Protein AF-A0A6B2NWN2-F1 (afdb_monomer_lite)

pLDDT: mean 79.77, std 17.28, range [28.42, 97.81]

Secondary structure (DSSP, 8-state):
-PPPGGGSPPP-SSEEEE---GGGHHHHHHHHT-HHHHTTTT----SHHHHHHHHHHHHHHHHHHHHHTS--EEEEEEBPTTSPBPSS--EEEEEE--SS-SSPEEEEEE-GGGSSSSHHHHHHHHHHHHHHHTTS-SEEEEEE-TTT-HHHHHHHHHTT-EEEEEEEHHHH-TT-TTSTTT-EEEEEEEETTGGGSHHHHHHHHHHHHHHHHHTTSS-HHHHHHHHHHHHHT-TT-TTS-HHHHHHHHHHHHHHHHHTGGGS-----GGGGT-----

Structure (mmCIF, N/CA/C/O backbone):
data_AF-A0A6B2NWN2-F1
#
_entry.id   AF-A0A6B2NWN2-F1
#
loop_
_atom_site.group_PDB
_atom_site.id
_atom_site.type_symbol
_atom_site.label_atom_id
_atom_site.label_alt_id
_atom_site.label_comp_id
_atom_site.label_asym_id
_atom_site.label_entity_id
_atom_site.label_seq_id
_atom_site.pdbx_PDB_ins_code
_atom_site.Cartn_x
_atom_site.Cartn_y
_atom_site.Cartn_z
_atom_site.occupancy
_atom_site.B_iso_or_equiv
_atom_site.auth_seq_id
_atom_site.auth_comp_id
_atom_site.auth_asym_id
_atom_site.auth_atom_id
_atom_site.pdbx_PDB_model_num
ATOM 1 N N . MET A 1 1 ? -25.997 19.839 -6.925 1.00 34.97 1 MET A N 1
ATOM 2 C CA . MET A 1 1 ? -24.693 20.143 -6.304 1.00 34.97 1 MET A CA 1
ATOM 3 C C . MET A 1 1 ? -23.847 18.912 -6.534 1.00 34.97 1 MET A C 1
ATOM 5 O O . MET A 1 1 ? -24.215 17.868 -6.018 1.00 34.97 1 MET A O 1
ATOM 9 N N . SER A 1 2 ? -22.864 18.984 -7.431 1.00 38.28 2 SER A N 1
ATOM 10 C CA . SER A 1 2 ? -21.984 17.840 -7.690 1.00 38.28 2 SER A CA 1
ATOM 11 C C . SER A 1 2 ? -21.145 17.632 -6.437 1.00 38.28 2 SER A C 1
ATOM 13 O O . SER A 1 2 ? -20.506 18.584 -5.990 1.00 38.28 2 SER A O 1
ATOM 15 N N . SER A 1 3 ? -21.220 16.446 -5.840 1.00 41.09 3 SER A N 1
ATOM 16 C CA . SER A 1 3 ? -20.329 16.039 -4.757 1.00 41.09 3 SER A CA 1
ATOM 17 C C . SER A 1 3 ? -18.882 16.247 -5.201 1.00 41.09 3 SER A C 1
ATOM 19 O O . SER A 1 3 ? -18.547 15.968 -6.358 1.00 41.09 3 SER A O 1
ATOM 21 N N . LYS A 1 4 ? -18.031 16.774 -4.319 1.00 46.22 4 LYS A N 1
ATOM 22 C CA . LYS A 1 4 ? -16.594 16.812 -4.598 1.00 46.22 4 LYS A CA 1
ATOM 23 C C . LYS A 1 4 ? -16.104 15.357 -4.707 1.00 46.22 4 LYS A C 1
ATOM 25 O O . LYS A 1 4 ? -16.663 14.494 -4.032 1.00 46.22 4 LYS A O 1
ATOM 30 N N . PRO A 1 5 ? -15.072 15.047 -5.506 1.00 44.53 5 PRO A N 1
ATOM 31 C CA . PRO A 1 5 ? -14.500 13.695 -5.568 1.00 44.53 5 PRO A CA 1
ATOM 32 C C . PRO A 1 5 ? -14.100 13.138 -4.189 1.00 44.53 5 PRO A C 1
ATOM 34 O O . PRO A 1 5 ? -14.164 11.934 -3.957 1.00 44.53 5 PRO A O 1
ATOM 37 N N . SER A 1 6 ? -13.800 14.034 -3.240 1.00 51.31 6 SER A N 1
ATOM 38 C CA . SER A 1 6 ? -13.556 13.738 -1.825 1.00 51.31 6 SER A CA 1
ATOM 39 C C . SER A 1 6 ? -14.727 13.091 -1.070 1.00 51.31 6 SER A C 1
ATOM 41 O O . SER A 1 6 ? -14.529 12.569 0.025 1.00 51.31 6 SER A O 1
ATOM 43 N N . ASP A 1 7 ? -15.945 13.151 -1.612 1.00 56.72 7 ASP A N 1
ATOM 44 C CA . ASP A 1 7 ? -17.165 12.711 -0.925 1.00 56.72 7 ASP A CA 1
ATOM 45 C C . ASP A 1 7 ? -17.468 11.218 -1.151 1.00 56.72 7 ASP A C 1
ATOM 47 O O . ASP A 1 7 ? -18.327 10.656 -0.471 1.00 56.72 7 ASP A O 1
ATOM 51 N N . LEU A 1 8 ? -16.776 10.566 -2.093 1.00 74.94 8 LEU A N 1
ATOM 52 C CA . LEU A 1 8 ? -16.936 9.144 -2.400 1.00 74.94 8 LEU A CA 1
ATOM 53 C C . LEU A 1 8 ? -15.663 8.390 -2.032 1.00 74.94 8 LEU A C 1
ATOM 55 O O . LEU A 1 8 ? -14.563 8.808 -2.377 1.00 74.94 8 LEU A O 1
ATOM 59 N N . ALA A 1 9 ? -15.814 7.280 -1.316 1.00 87.19 9 ALA A N 1
ATOM 60 C CA . ALA A 1 9 ? -14.685 6.452 -0.920 1.00 87.19 9 ALA A CA 1
ATOM 61 C C . ALA A 1 9 ? -14.085 5.697 -2.132 1.00 87.19 9 ALA A C 1
ATOM 63 O O . ALA A 1 9 ? -14.813 5.428 -3.100 1.00 87.19 9 ALA A O 1
ATOM 64 N N . PRO A 1 10 ? -12.789 5.326 -2.085 1.00 92.56 10 PRO A N 1
ATOM 65 C CA . PRO A 1 10 ? -12.146 4.511 -3.106 1.00 92.56 10 PRO A CA 1
ATOM 66 C C . PRO A 1 10 ? -12.931 3.236 -3.406 1.00 92.56 10 PRO A C 1
ATOM 68 O O . PRO A 1 10 ? -13.515 2.628 -2.509 1.00 92.56 10 PRO A O 1
ATOM 71 N N . GLN A 1 11 ? -12.924 2.828 -4.674 1.00 89.94 11 GLN A N 1
ATOM 72 C CA . GLN A 1 11 ? -13.583 1.605 -5.123 1.00 89.94 11 GLN A CA 1
ATOM 73 C C . GLN A 1 11 ? -12.572 0.462 -5.204 1.00 89.94 11 GLN A C 1
ATOM 75 O O . GLN A 1 11 ? -11.506 0.603 -5.807 1.00 89.94 11 GLN A O 1
ATOM 80 N N . ALA A 1 12 ? -12.920 -0.666 -4.597 1.00 89.25 12 ALA A N 1
ATOM 81 C CA . ALA A 1 12 ? -12.133 -1.889 -4.578 1.00 89.25 12 ALA A CA 1
ATOM 82 C C . ALA A 1 12 ? -13.070 -3.099 -4.680 1.00 89.25 12 ALA A C 1
ATOM 84 O O . ALA A 1 12 ? -14.264 -2.983 -4.419 1.00 89.25 12 ALA A O 1
ATOM 85 N N . ASP A 1 13 ? -12.531 -4.253 -5.065 1.00 87.06 13 ASP A N 1
ATOM 86 C CA . ASP A 1 13 ? -13.341 -5.444 -5.339 1.00 87.06 13 ASP A CA 1
ATOM 87 C C . ASP A 1 13 ? -13.725 -6.173 -4.045 1.00 87.06 13 ASP A C 1
ATOM 89 O O . ASP A 1 13 ? -14.808 -6.745 -3.934 1.00 87.06 13 ASP A O 1
ATOM 93 N N . ARG A 1 14 ? -12.809 -6.186 -3.070 1.00 94.00 14 ARG A N 1
ATOM 94 C CA . ARG A 1 14 ? -12.908 -6.983 -1.837 1.00 94.00 14 ARG A CA 1
ATOM 95 C C . ARG A 1 14 ? -12.952 -6.132 -0.574 1.00 94.00 14 ARG A C 1
ATOM 97 O O . ARG A 1 14 ? -13.034 -6.682 0.523 1.00 94.00 14 ARG A O 1
ATOM 104 N N . LEU A 1 15 ? -12.843 -4.813 -0.707 1.00 97.19 15 LEU A N 1
ATOM 105 C CA . LEU A 1 15 ? -12.636 -3.903 0.412 1.00 97.19 15 LEU A CA 1
ATOM 106 C C . LEU A 1 15 ? -13.643 -2.764 0.404 1.00 97.19 15 LEU A C 1
ATOM 108 O O . LEU A 1 15 ? -13.820 -2.078 -0.599 1.00 97.19 15 LEU A O 1
ATOM 112 N N . VAL A 1 16 ? -14.206 -2.497 1.577 1.00 97.25 16 VAL A N 1
ATOM 113 C CA . VAL A 1 16 ? -15.020 -1.311 1.828 1.00 97.25 16 VAL A CA 1
ATOM 114 C C . VAL A 1 16 ? -14.202 -0.300 2.624 1.00 97.25 16 VAL A C 1
ATOM 116 O O . VAL A 1 16 ? -13.651 -0.616 3.682 1.00 97.25 16 VAL A O 1
ATOM 119 N N . PHE A 1 17 ? -14.151 0.928 2.111 1.00 96.81 17 PHE A N 1
ATOM 120 C CA . PHE A 1 17 ? -13.472 2.069 2.714 1.00 96.81 17 PHE A CA 1
ATOM 121 C C . PHE A 1 17 ? -14.475 2.921 3.493 1.00 96.81 17 PHE A C 1
ATOM 123 O O . PHE A 1 17 ? -15.474 3.381 2.939 1.00 96.81 17 PHE A O 1
ATOM 130 N N . SER A 1 18 ? -14.201 3.191 4.768 1.00 94.69 18 SER A N 1
ATOM 131 C CA . SER A 1 18 ? -15.019 4.106 5.571 1.00 94.69 18 SER A CA 1
ATOM 132 C C . SER A 1 18 ? -14.159 4.960 6.493 1.00 94.69 18 SER A C 1
ATOM 134 O O . SER A 1 18 ? -13.048 4.574 6.857 1.00 94.69 18 SER A O 1
ATOM 136 N N . ARG A 1 19 ? -14.652 6.142 6.886 1.00 93.75 19 ARG A N 1
ATOM 137 C CA . ARG A 1 19 ? -13.976 6.919 7.936 1.00 93.75 19 ARG A CA 1
ATOM 138 C C . ARG A 1 19 ? -13.908 6.090 9.216 1.00 93.75 19 ARG A C 1
ATOM 140 O O . ARG A 1 19 ? -14.828 5.319 9.504 1.00 93.75 19 ARG A O 1
ATOM 147 N N . PHE A 1 20 ? -12.829 6.267 9.969 1.00 94.62 20 PHE A N 1
ATOM 148 C CA . PHE A 1 20 ? -12.741 5.690 11.299 1.00 94.62 20 PHE A CA 1
ATOM 149 C C . PHE A 1 20 ? -13.765 6.337 12.227 1.00 94.62 20 PHE A C 1
ATOM 151 O O . PHE A 1 20 ? -13.982 7.551 12.208 1.00 94.62 20 PHE A O 1
ATOM 158 N N . THR A 1 21 ? -14.333 5.520 13.096 1.00 93.94 21 THR A N 1
ATOM 159 C CA . THR A 1 21 ? -15.200 5.923 14.199 1.00 93.94 21 THR A CA 1
ATOM 160 C C . THR A 1 21 ? -14.575 5.482 15.519 1.00 93.94 21 THR A C 1
ATOM 162 O O . THR A 1 21 ? -13.766 4.557 15.555 1.00 93.94 21 THR A O 1
ATOM 165 N N . GLN A 1 22 ? -14.973 6.083 16.644 1.00 92.75 22 GLN A N 1
ATOM 166 C CA . GLN A 1 22 ? -14.445 5.634 17.941 1.00 92.75 22 GLN A CA 1
ATOM 167 C C . GLN A 1 22 ? -14.873 4.222 18.333 1.00 92.75 22 GLN A C 1
ATOM 169 O O . GLN A 1 22 ? -14.207 3.600 19.159 1.00 92.75 22 GLN A O 1
ATOM 174 N N . THR A 1 23 ? -15.927 3.683 17.719 1.00 94.56 23 THR A N 1
ATOM 175 C CA . THR A 1 23 ? -16.308 2.280 17.905 1.00 94.56 23 THR A CA 1
ATOM 176 C C . THR A 1 23 ? -15.315 1.311 17.261 1.00 94.56 23 THR A C 1
ATOM 178 O O . THR A 1 23 ? -15.291 0.148 17.644 1.00 94.56 23 THR A O 1
ATOM 181 N N . ASP A 1 24 ? -14.445 1.785 16.362 1.00 95.69 24 ASP A N 1
ATOM 182 C CA . ASP A 1 24 ? -13.405 0.966 15.726 1.00 95.69 24 ASP A CA 1
ATOM 183 C C . ASP A 1 24 ? -12.186 0.749 16.630 1.00 95.69 24 ASP A C 1
ATOM 185 O O . ASP A 1 24 ? -11.401 -0.169 16.392 1.00 95.69 24 ASP A O 1
ATOM 189 N N . ALA A 1 25 ? -12.015 1.570 17.674 1.00 94.75 25 ALA A N 1
ATOM 190 C CA . ALA A 1 25 ? -10.810 1.572 18.498 1.00 94.75 25 ALA A CA 1
ATOM 191 C C . ALA A 1 25 ? -10.465 0.196 19.108 1.00 94.75 25 ALA A C 1
ATOM 193 O O . ALA A 1 25 ? -9.295 -0.175 19.039 1.00 94.75 25 ALA A O 1
ATOM 194 N N . PRO A 1 26 ? -11.414 -0.603 19.645 1.00 93.81 26 PRO A N 1
ATOM 195 C CA . PRO A 1 26 ? -11.093 -1.931 20.170 1.00 93.81 26 PRO A CA 1
ATOM 196 C C . PRO A 1 26 ? -10.592 -2.901 19.092 1.00 93.81 26 PRO A C 1
ATOM 198 O O . PRO A 1 26 ? -9.576 -3.563 19.288 1.00 93.81 26 PRO A O 1
ATOM 201 N N . ALA A 1 27 ? -11.256 -2.955 17.933 1.00 92.31 27 ALA A N 1
ATOM 202 C CA . ALA A 1 27 ? -10.836 -3.818 16.830 1.00 92.31 27 ALA A CA 1
ATOM 203 C C . ALA A 1 27 ? -9.481 -3.370 16.258 1.00 92.31 27 ALA A C 1
ATOM 205 O O . ALA A 1 27 ? -8.610 -4.195 15.982 1.00 92.31 27 ALA A O 1
ATOM 206 N N . PHE A 1 28 ? -9.258 -2.058 16.157 1.00 93.44 28 PHE A N 1
ATOM 207 C CA . PHE A 1 28 ? -7.978 -1.520 15.713 1.00 93.44 28 PHE A CA 1
ATOM 208 C C . PHE A 1 28 ? -6.848 -1.803 16.697 1.00 93.44 28 PHE A C 1
ATOM 210 O O . PHE A 1 28 ? -5.745 -2.155 16.283 1.00 93.44 28 PHE A O 1
ATOM 217 N N . ALA A 1 29 ? -7.130 -1.726 17.998 1.00 91.00 29 ALA A N 1
ATOM 218 C CA . ALA A 1 29 ? -6.185 -2.094 19.041 1.00 91.00 29 ALA A CA 1
ATOM 219 C C . ALA A 1 29 ? -5.750 -3.558 18.917 1.00 91.00 29 ALA A C 1
ATOM 221 O O . ALA A 1 29 ? -4.570 -3.845 19.091 1.00 91.00 29 ALA A O 1
ATOM 222 N N . CYS A 1 30 ? -6.655 -4.476 18.551 1.00 89.38 30 CYS A N 1
ATOM 223 C CA . CYS A 1 30 ? -6.286 -5.867 18.278 1.00 89.38 30 CYS A CA 1
ATOM 224 C C . CYS A 1 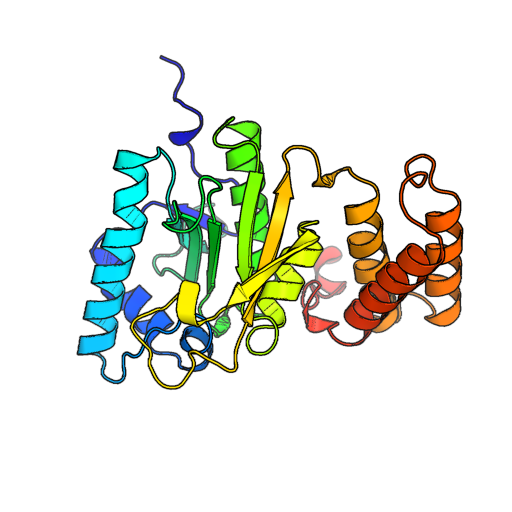30 ? -5.279 -5.971 17.124 1.00 89.38 30 CYS A C 1
ATOM 226 O O . CYS A 1 30 ? -4.279 -6.675 17.253 1.00 89.38 30 CYS A O 1
ATOM 228 N N . VAL A 1 31 ? -5.481 -5.228 16.032 1.00 89.25 31 VAL A N 1
ATOM 229 C CA . VAL A 1 31 ? -4.533 -5.195 14.905 1.00 89.25 31 VAL A CA 1
ATOM 230 C C . VAL A 1 31 ? -3.177 -4.620 15.326 1.00 89.25 31 VAL A C 1
ATOM 232 O O . VAL A 1 31 ? -2.135 -5.184 15.002 1.00 89.25 31 VAL A O 1
ATOM 235 N N . LEU A 1 32 ? -3.186 -3.523 16.085 1.00 86.06 32 LEU A N 1
ATOM 236 C CA . LEU A 1 32 ? -1.981 -2.858 16.587 1.00 86.06 32 LEU A CA 1
ATOM 237 C C . LEU A 1 32 ? -1.305 -3.609 17.743 1.00 86.06 32 LEU A C 1
ATOM 239 O O . LEU A 1 32 ? -0.193 -3.258 18.119 1.00 86.06 32 LEU A O 1
ATOM 243 N N . SER A 1 33 ? -1.939 -4.634 18.310 1.00 87.19 33 SER A N 1
ATOM 244 C CA . SER A 1 33 ? -1.319 -5.468 19.344 1.00 87.19 33 SER A CA 1
ATOM 245 C C . SER A 1 33 ? -0.371 -6.525 18.772 1.00 87.19 33 SER A C 1
ATOM 247 O O . SER A 1 33 ? 0.441 -7.072 19.515 1.00 87.19 33 SER A O 1
ATOM 249 N N . ASP A 1 34 ? -0.442 -6.810 17.465 1.00 85.88 34 ASP A N 1
ATOM 250 C CA . ASP A 1 34 ? 0.447 -7.772 16.814 1.00 85.88 34 ASP A CA 1
ATOM 251 C C . ASP A 1 34 ? 1.840 -7.140 16.582 1.00 85.88 34 ASP A C 1
ATOM 253 O O . ASP A 1 34 ? 1.962 -6.158 15.833 1.00 85.88 34 ASP A O 1
ATOM 257 N N . PRO A 1 35 ? 2.918 -7.684 17.185 1.00 81.12 35 PRO A N 1
ATOM 258 C CA . PRO A 1 35 ? 4.274 -7.174 16.995 1.00 81.12 35 PRO A CA 1
ATOM 259 C C . PRO A 1 35 ? 4.737 -7.214 15.537 1.00 81.12 35 PRO A C 1
ATOM 261 O O . PRO A 1 35 ? 5.511 -6.354 15.119 1.00 81.12 35 PRO A O 1
ATOM 264 N N . GLU A 1 36 ? 4.256 -8.172 14.738 1.00 82.56 36 GLU A N 1
ATOM 265 C CA . GLU A 1 36 ? 4.591 -8.222 13.315 1.00 82.56 36 GLU A CA 1
ATOM 266 C C . GLU A 1 36 ? 3.977 -7.052 12.551 1.00 82.56 36 GLU A C 1
ATOM 268 O O . GLU A 1 36 ? 4.620 -6.510 11.655 1.00 82.56 36 GLU A O 1
ATOM 273 N N . VAL A 1 37 ? 2.770 -6.622 12.923 1.00 83.12 37 VAL A N 1
ATOM 274 C CA . VAL A 1 37 ? 2.118 -5.453 12.317 1.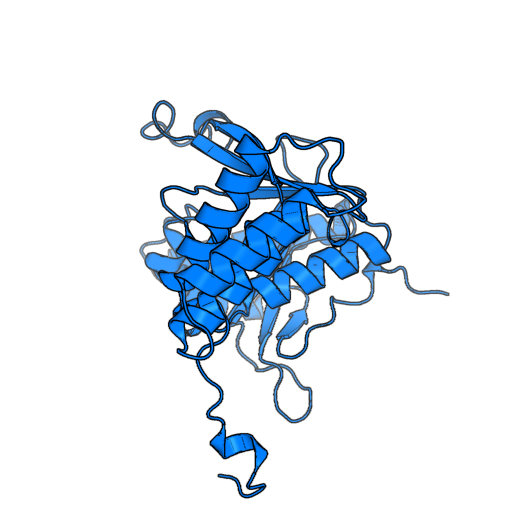00 83.12 37 VAL A CA 1
ATOM 275 C C . VAL A 1 37 ? 2.819 -4.167 12.752 1.00 83.12 37 VAL A C 1
ATOM 277 O O . VAL A 1 37 ? 3.049 -3.271 11.940 1.00 83.12 37 VAL A O 1
ATOM 280 N N . THR A 1 38 ? 3.196 -4.068 14.027 1.00 78.00 38 THR A N 1
ATOM 281 C CA . THR A 1 38 ? 3.745 -2.827 14.588 1.00 78.00 38 THR A CA 1
ATOM 282 C C . THR A 1 38 ? 5.235 -2.612 14.358 1.00 78.00 38 THR A C 1
ATOM 284 O O . THR A 1 38 ? 5.679 -1.459 14.403 1.00 78.00 38 THR A O 1
ATOM 287 N N . ARG A 1 39 ? 6.006 -3.661 14.028 1.00 75.00 39 ARG A N 1
ATOM 288 C CA . ARG A 1 39 ? 7.468 -3.571 13.833 1.00 75.00 39 ARG A CA 1
ATOM 289 C C . ARG A 1 39 ? 7.906 -2.517 12.815 1.00 75.00 39 ARG A C 1
ATOM 291 O O . ARG A 1 39 ? 8.996 -1.973 12.957 1.00 75.00 39 ARG A O 1
ATOM 298 N N . SER A 1 40 ? 7.079 -2.215 11.809 1.00 66.88 40 SER A N 1
ATOM 299 C CA . SER A 1 40 ? 7.386 -1.225 10.766 1.00 66.88 40 SER A CA 1
ATOM 300 C C . SER A 1 40 ? 6.706 0.132 10.949 1.00 66.88 40 SER A C 1
ATOM 302 O O . SER A 1 40 ? 7.113 1.089 10.304 1.00 66.88 40 SER A O 1
ATOM 304 N N . ILE A 1 41 ? 5.680 0.231 11.801 1.00 69.12 41 ILE A N 1
ATOM 305 C CA . ILE A 1 41 ? 4.922 1.476 12.046 1.00 69.12 41 ILE A CA 1
ATOM 306 C C . ILE A 1 41 ? 5.234 2.102 13.409 1.00 69.12 41 ILE A C 1
ATOM 308 O O . ILE A 1 41 ? 4.583 3.068 13.807 1.00 69.12 41 ILE A O 1
ATOM 312 N N . MET A 1 42 ? 6.237 1.559 14.112 1.00 60.06 42 MET A N 1
ATOM 313 C CA . MET A 1 42 ? 6.864 2.143 15.302 1.00 60.06 42 MET A CA 1
ATOM 314 C C . MET A 1 42 ? 5.899 2.419 16.469 1.00 60.06 42 MET A C 1
ATOM 316 O O . MET A 1 42 ? 6.227 3.170 17.389 1.00 60.06 42 MET A O 1
ATOM 320 N N . ALA A 1 43 ? 4.722 1.787 16.464 1.00 59.25 43 ALA A N 1
ATOM 321 C CA . ALA A 1 43 ? 3.794 1.801 17.584 1.00 59.25 43 ALA A CA 1
ATOM 322 C C . ALA A 1 43 ? 4.315 0.839 18.659 1.00 59.25 43 ALA A C 1
ATOM 324 O O . ALA A 1 43 ? 4.396 -0.364 18.433 1.00 59.25 43 ALA A O 1
ATOM 325 N N . LYS A 1 44 ? 4.702 1.362 19.825 1.00 56.44 44 LYS A N 1
ATOM 326 C CA . LYS A 1 44 ? 5.092 0.546 20.982 1.00 56.44 44 LYS A CA 1
ATOM 327 C C . LYS A 1 44 ? 3.962 0.562 21.998 1.00 56.44 44 LYS A C 1
ATOM 329 O O . LYS A 1 44 ? 3.987 1.347 22.938 1.00 56.44 44 LYS A O 1
ATOM 334 N N . ALA A 1 45 ? 2.978 -0.298 21.784 1.00 65.12 45 ALA A N 1
ATOM 335 C CA . ALA A 1 45 ? 1.982 -0.623 22.789 1.00 65.12 45 ALA A CA 1
ATOM 336 C C . ALA A 1 45 ? 2.228 -2.061 23.250 1.00 65.12 45 ALA A C 1
ATOM 338 O O . ALA A 1 45 ? 2.261 -2.974 22.432 1.00 65.12 45 ALA A O 1
ATOM 339 N N . THR A 1 46 ? 2.477 -2.257 24.544 1.00 69.25 46 THR A N 1
ATOM 340 C CA . THR A 1 46 ? 2.811 -3.575 25.107 1.00 69.25 46 THR A CA 1
ATOM 341 C C . THR A 1 46 ? 1.732 -4.115 26.040 1.00 69.25 46 THR A C 1
ATOM 343 O O . THR A 1 46 ? 1.799 -5.281 26.427 1.00 69.25 46 THR A O 1
ATOM 346 N N . THR A 1 47 ? 0.720 -3.306 26.375 1.00 79.50 47 THR A N 1
ATOM 347 C CA . THR A 1 47 ? -0.476 -3.733 27.120 1.00 79.50 47 THR A CA 1
ATOM 348 C C . THR A 1 47 ? -1.756 -3.461 26.321 1.00 79.50 47 THR A C 1
ATOM 350 O O . THR A 1 47 ? -1.750 -2.590 25.443 1.00 79.50 47 THR A O 1
ATOM 353 N N . PRO A 1 48 ? -2.871 -4.160 26.610 1.00 82.56 48 PRO A N 1
ATOM 354 C CA . PRO A 1 48 ? -4.160 -3.895 25.970 1.00 82.56 48 PRO A CA 1
ATOM 355 C C . PRO A 1 48 ? -4.615 -2.433 26.081 1.00 82.56 48 PRO A C 1
ATOM 357 O O . PRO A 1 48 ? -5.106 -1.867 25.108 1.00 82.56 48 PRO A O 1
ATOM 360 N N . GLU A 1 49 ? -4.401 -1.795 27.234 1.00 84.25 49 GLU A N 1
ATOM 361 C CA . GLU A 1 49 ? -4.764 -0.394 27.476 1.00 84.25 49 GLU A CA 1
ATOM 362 C C . GLU A 1 49 ? -3.950 0.548 26.587 1.00 84.25 49 GLU A C 1
ATOM 364 O O . GLU A 1 49 ? -4.512 1.442 25.958 1.00 84.25 49 GLU A O 1
ATOM 369 N N . GLN A 1 50 ? -2.641 0.305 26.466 1.00 82.81 50 GLN A N 1
ATOM 370 C CA . GLN A 1 50 ? -1.775 1.070 25.567 1.00 82.81 50 GLN A CA 1
ATOM 371 C C . GLN A 1 50 ? -2.140 0.848 24.097 1.00 82.81 50 GLN A C 1
ATOM 373 O O . GLN A 1 50 ? -2.045 1.775 23.296 1.00 82.81 50 GLN A O 1
ATOM 378 N N . CYS A 1 51 ? -2.560 -0.366 23.721 1.00 85.81 51 CYS A N 1
ATOM 379 C CA . CYS A 1 51 ? -2.997 -0.656 22.353 1.00 85.81 51 CYS A CA 1
ATOM 380 C C . CYS A 1 51 ? -4.278 0.116 22.030 1.00 85.81 51 CYS A C 1
ATOM 382 O O . CYS A 1 51 ? -4.395 0.682 20.944 1.00 85.81 51 CYS A O 1
ATOM 384 N N . LEU A 1 52 ? -5.212 0.177 22.983 1.00 88.62 52 LEU A N 1
ATOM 385 C CA . LEU A 1 52 ? -6.447 0.943 22.850 1.00 88.62 52 LEU A CA 1
ATOM 386 C C . LEU A 1 52 ? -6.178 2.446 22.757 1.00 88.62 52 LEU A C 1
ATOM 388 O O . LEU A 1 52 ? -6.717 3.102 21.868 1.00 88.62 52 LEU A O 1
ATOM 392 N N . GLU A 1 53 ? -5.320 2.986 23.619 1.00 88.94 53 GLU A N 1
ATOM 393 C CA . GLU A 1 53 ? -4.920 4.393 23.557 1.00 88.94 53 GLU A CA 1
ATOM 394 C C . GLU A 1 53 ? -4.230 4.716 22.221 1.00 88.94 53 GLU A C 1
ATOM 396 O O . GLU A 1 53 ? -4.586 5.688 21.551 1.00 88.94 53 GLU A O 1
ATOM 401 N N . CYS A 1 54 ? -3.306 3.859 21.773 1.00 87.94 54 CYS A N 1
ATOM 402 C CA . CYS A 1 54 ? -2.633 4.006 20.485 1.00 87.94 54 CYS A CA 1
ATOM 403 C C . CYS A 1 54 ? -3.627 3.982 19.314 1.00 87.94 54 CYS A C 1
ATOM 405 O O . CYS A 1 54 ? -3.530 4.810 18.405 1.00 87.94 54 CYS A O 1
ATOM 407 N N . ALA A 1 55 ? -4.611 3.079 19.347 1.00 91.56 55 ALA A N 1
ATOM 408 C CA . ALA A 1 55 ? -5.675 3.016 18.353 1.00 91.56 55 ALA A CA 1
ATOM 409 C C . ALA A 1 55 ? -6.499 4.309 18.317 1.00 91.56 55 ALA A C 1
ATOM 411 O O . ALA A 1 55 ? -6.719 4.858 17.240 1.00 91.56 55 ALA A O 1
ATOM 412 N N . GLN A 1 56 ? -6.904 4.837 19.475 1.00 93.69 56 GLN A N 1
ATOM 413 C CA . GLN A 1 56 ? -7.666 6.086 19.567 1.00 93.69 56 GLN A CA 1
ATOM 414 C C . GLN A 1 56 ? -6.873 7.287 19.036 1.00 93.69 56 GLN A C 1
ATOM 416 O O . GLN A 1 56 ? -7.411 8.091 18.275 1.00 93.69 56 GLN A O 1
ATOM 421 N N . GLN A 1 57 ? -5.589 7.393 19.391 1.00 90.81 57 GLN A N 1
ATOM 422 C CA . GLN A 1 57 ? -4.705 8.453 18.898 1.00 90.81 57 GLN A CA 1
ATOM 423 C C . GLN A 1 57 ? -4.516 8.368 17.379 1.00 90.81 57 GLN A C 1
ATOM 425 O O . GLN A 1 57 ? -4.613 9.381 16.686 1.00 90.81 57 GLN A O 1
ATOM 430 N N . ARG A 1 58 ? -4.303 7.160 16.840 1.00 90.44 58 ARG A N 1
ATOM 431 C CA . ARG A 1 58 ? -4.189 6.947 15.391 1.00 90.44 58 ARG A CA 1
ATOM 432 C C . ARG A 1 58 ? -5.488 7.251 14.658 1.00 90.44 58 ARG A C 1
ATOM 434 O O . ARG A 1 58 ? -5.426 7.878 13.611 1.00 90.44 58 ARG A O 1
ATOM 441 N N . ILE A 1 59 ? -6.643 6.869 15.203 1.00 93.88 59 ILE A N 1
ATOM 442 C CA . ILE A 1 59 ? -7.953 7.221 14.636 1.00 93.88 59 ILE A CA 1
ATOM 443 C C . ILE A 1 59 ? -8.117 8.741 14.567 1.00 93.88 59 ILE A C 1
ATOM 445 O O . ILE A 1 59 ? -8.499 9.265 13.522 1.00 93.88 59 ILE A O 1
ATOM 449 N N . ALA A 1 60 ? -7.793 9.457 15.647 1.00 92.88 60 ALA A N 1
ATOM 450 C CA . ALA A 1 60 ? -7.872 10.914 15.673 1.00 92.88 60 ALA A CA 1
ATOM 451 C C . ALA A 1 60 ? -6.942 11.558 14.632 1.00 92.88 60 ALA A C 1
ATOM 453 O O . ALA A 1 60 ? -7.376 12.437 13.893 1.00 92.88 60 ALA A O 1
ATOM 454 N N . TRP A 1 61 ? -5.698 11.080 14.526 1.00 89.81 61 TRP A N 1
ATOM 455 C CA . TRP A 1 61 ? -4.732 11.560 13.534 1.00 89.81 61 TRP A CA 1
ATOM 456 C C . TRP A 1 61 ? -5.155 11.255 12.091 1.00 89.81 61 TRP A C 1
ATOM 458 O O . TRP A 1 61 ? -5.118 12.122 11.225 1.00 89.81 61 TRP A O 1
ATOM 468 N N . HIS A 1 62 ? -5.622 10.038 11.821 1.00 91.12 62 HIS A N 1
ATOM 469 C CA . HIS A 1 62 ? -6.154 9.663 10.512 1.00 91.12 62 HIS A CA 1
ATOM 470 C C . HIS A 1 62 ? -7.362 10.508 10.118 1.00 91.12 62 HIS A C 1
ATOM 472 O O . HIS A 1 62 ? -7.519 10.835 8.939 1.00 91.12 62 HIS A O 1
ATOM 478 N N . ASN A 1 63 ? -8.190 10.881 11.098 1.00 92.12 63 ASN A N 1
ATOM 479 C CA . ASN A 1 63 ? -9.363 11.694 10.851 1.00 92.12 63 ASN A CA 1
ATOM 480 C C . ASN A 1 63 ? -9.068 13.194 10.708 1.00 92.12 63 ASN A C 1
ATOM 482 O O . ASN A 1 63 ? -9.79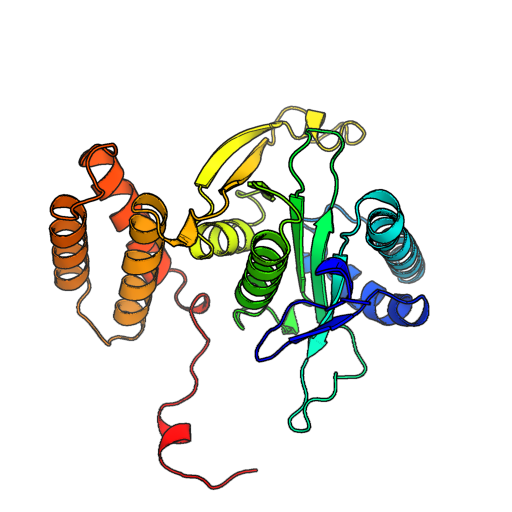2 13.855 9.969 1.00 92.12 63 ASN A O 1
ATOM 486 N N . SER A 1 64 ? -8.020 13.731 11.347 1.00 91.00 64 SER A N 1
ATOM 487 C CA . SER A 1 64 ? -7.729 15.174 11.307 1.00 91.00 64 SER A CA 1
ATOM 488 C C . SER A 1 64 ? -7.441 15.691 9.901 1.00 91.00 64 SER A C 1
ATOM 490 O O . SER A 1 64 ? -7.815 16.814 9.573 1.00 91.00 64 SER A O 1
ATOM 492 N N . ASN A 1 65 ? -6.828 14.866 9.050 1.00 88.38 65 ASN A N 1
ATOM 493 C CA . ASN A 1 65 ? -6.480 15.274 7.691 1.00 88.38 65 ASN A CA 1
ATOM 494 C C . ASN A 1 65 ? -7.713 15.433 6.796 1.00 88.38 65 ASN A C 1
ATOM 496 O O . ASN A 1 65 ? -7.697 16.260 5.887 1.00 88.38 65 ASN A O 1
ATOM 500 N N . TRP A 1 66 ? -8.806 14.702 7.063 1.00 89.19 66 TRP A N 1
ATOM 501 C CA . TRP A 1 66 ? -10.038 14.860 6.285 1.00 89.19 66 TRP A CA 1
ATOM 502 C C . TRP A 1 66 ? -10.565 16.289 6.348 1.00 89.19 66 TRP A C 1
ATOM 504 O O . TRP A 1 66 ? -11.095 16.790 5.357 1.00 89.19 66 TRP A O 1
ATOM 514 N N . ASP A 1 67 ? -10.426 16.921 7.512 1.00 83.44 67 ASP A N 1
ATOM 515 C CA . ASP A 1 67 ? -10.966 18.248 7.771 1.00 83.44 67 ASP A CA 1
ATOM 516 C C . ASP A 1 67 ? -10.033 19.355 7.256 1.00 83.44 67 ASP A C 1
ATOM 518 O O . ASP A 1 67 ? -10.517 20.420 6.870 1.00 83.44 67 ASP A O 1
ATOM 522 N N . THR A 1 68 ? -8.714 19.116 7.219 1.00 84.94 68 THR A N 1
ATOM 523 C CA . THR A 1 68 ? -7.723 20.119 6.786 1.00 84.94 68 THR A CA 1
ATOM 524 C C . THR A 1 68 ? -7.320 19.991 5.320 1.00 84.94 68 THR A C 1
ATOM 526 O O . THR A 1 68 ? -7.218 21.005 4.634 1.00 84.94 68 THR A O 1
ATOM 529 N N . GLU A 1 69 ? -7.133 18.769 4.824 1.00 87.38 69 GLU A N 1
ATOM 530 C CA . GLU A 1 69 ? -6.584 18.487 3.491 1.00 87.38 69 GLU A CA 1
ATOM 531 C C . GLU A 1 69 ? -7.641 18.005 2.487 1.00 87.38 69 GLU A C 1
ATOM 533 O O . GLU A 1 69 ? -7.399 17.974 1.282 1.00 87.38 69 GLU A O 1
ATOM 538 N N . GLY A 1 70 ? -8.821 17.590 2.963 1.00 87.88 70 GLY A N 1
ATOM 539 C CA . GLY A 1 70 ? -9.842 16.952 2.122 1.00 87.88 70 GLY A CA 1
ATOM 540 C C . GLY A 1 70 ? -9.541 15.488 1.773 1.00 87.88 70 GLY A C 1
ATOM 541 O O . GLY A 1 70 ? -10.284 14.878 1.003 1.00 87.88 70 GLY A O 1
ATOM 542 N N . TYR A 1 71 ? -8.494 14.909 2.365 1.00 92.12 71 TYR A N 1
ATOM 543 C CA . TYR A 1 71 ? -8.138 13.495 2.286 1.00 92.12 71 TYR A CA 1
ATOM 544 C C . TYR A 1 71 ? -7.650 12.979 3.644 1.00 92.12 71 TYR A C 1
ATOM 546 O O . TYR A 1 71 ? -7.248 13.748 4.506 1.00 92.12 71 TYR A O 1
ATOM 554 N N . GLY A 1 72 ? -7.641 11.668 3.843 1.00 93.81 72 GLY A N 1
ATOM 555 C CA . GLY A 1 72 ? -7.194 11.051 5.085 1.00 93.81 72 GLY A CA 1
ATOM 556 C C . GLY A 1 72 ? -7.034 9.547 4.928 1.00 93.81 72 GLY A C 1
ATOM 557 O O . GLY A 1 72 ? -6.981 9.019 3.813 1.00 93.81 72 GLY A O 1
ATOM 558 N N . VAL A 1 73 ? -6.983 8.846 6.059 1.00 95.62 73 VAL A N 1
ATOM 559 C CA . VAL A 1 73 ? -6.853 7.386 6.085 1.00 95.62 73 VAL A CA 1
ATOM 560 C C . VAL A 1 73 ? -8.185 6.750 6.458 1.00 95.62 73 VAL A C 1
ATOM 562 O O . VAL A 1 73 ? -8.803 7.102 7.465 1.00 95.62 73 VAL A O 1
ATOM 565 N N . TRP A 1 74 ? -8.628 5.809 5.631 1.00 97.00 74 TRP A N 1
ATOM 566 C CA . TRP A 1 74 ? -9.833 5.023 5.853 1.00 97.00 74 TRP A CA 1
ATOM 567 C C . TRP A 1 74 ? -9.543 3.779 6.687 1.00 97.00 74 TRP A C 1
ATOM 569 O O . TRP A 1 74 ? -8.473 3.172 6.586 1.00 97.00 74 TRP A O 1
ATOM 579 N N . ALA A 1 75 ? -10.549 3.363 7.449 1.00 97.19 75 ALA A N 1
ATOM 580 C CA . ALA A 1 75 ? -10.667 2.001 7.935 1.00 97.19 75 ALA A CA 1
ATOM 581 C C . ALA A 1 75 ? -11.067 1.087 6.772 1.00 97.19 75 ALA A C 1
ATOM 583 O O . ALA A 1 75 ? -11.916 1.453 5.954 1.00 97.19 75 ALA A O 1
ATOM 584 N N . LEU A 1 76 ? -10.484 -0.109 6.727 1.00 97.81 76 LEU A N 1
ATOM 585 C CA . LEU A 1 76 ? -10.792 -1.121 5.722 1.00 97.81 76 LEU A CA 1
ATOM 586 C C . LEU A 1 76 ? -11.537 -2.288 6.352 1.00 97.81 76 LEU A C 1
ATOM 588 O O . LEU A 1 76 ? -11.114 -2.815 7.384 1.00 97.81 76 LEU A O 1
ATOM 592 N N . ARG A 1 77 ? -12.613 -2.709 5.696 1.00 97.50 77 ARG A N 1
ATOM 593 C CA . ARG A 1 77 ? -13.408 -3.898 6.024 1.00 97.50 77 ARG A CA 1
ATOM 594 C C . ARG A 1 77 ? -13.493 -4.796 4.804 1.00 97.50 77 ARG A C 1
ATOM 596 O O . ARG A 1 77 ? -13.381 -4.312 3.679 1.00 97.50 77 ARG A O 1
ATOM 603 N N . GLU A 1 78 ? -13.701 -6.085 5.027 1.00 96.19 78 GLU A N 1
ATOM 604 C CA . GLU A 1 78 ? -13.987 -7.004 3.926 1.00 96.19 78 GLU A CA 1
ATOM 605 C C . GLU A 1 78 ? -15.368 -6.703 3.352 1.00 96.19 78 GLU A C 1
ATOM 607 O O . GLU A 1 78 ? -16.307 -6.413 4.095 1.00 96.19 78 GLU A O 1
ATOM 612 N N . GLN A 1 79 ? -15.490 -6.782 2.033 1.00 95.69 79 GLN A N 1
ATOM 613 C CA . GLN A 1 79 ? -16.779 -6.748 1.364 1.00 95.69 79 GLN A CA 1
ATOM 614 C C . GLN A 1 79 ? -17.400 -8.149 1.386 1.00 95.69 79 GLN A C 1
ATOM 616 O O . GLN A 1 79 ? -16.819 -9.111 0.884 1.00 95.69 79 GLN A O 1
ATOM 621 N N . LEU A 1 80 ? -18.587 -8.260 1.975 1.00 95.12 80 LEU A N 1
ATOM 622 C CA . LEU A 1 80 ? -19.366 -9.490 2.053 1.00 95.12 80 LEU A CA 1
ATOM 623 C C . LEU A 1 80 ? -20.082 -9.782 0.716 1.00 95.12 80 LEU A C 1
ATOM 625 O O . LEU A 1 80 ? -20.213 -8.885 -0.122 1.00 95.12 80 LEU A O 1
ATOM 629 N N . PRO A 1 81 ? -20.580 -11.017 0.487 1.00 93.69 81 PRO A N 1
ATOM 630 C CA . PRO A 1 81 ? -21.217 -11.400 -0.780 1.00 93.69 81 PRO A CA 1
ATOM 631 C C . PRO A 1 81 ? -22.437 -10.560 -1.182 1.00 93.69 81 PRO A C 1
ATOM 633 O O . PRO A 1 81 ? -22.768 -10.483 -2.363 1.00 93.69 81 PRO A O 1
ATOM 636 N N . ASP A 1 82 ? -23.110 -9.938 -0.215 1.00 93.31 82 ASP A N 1
ATOM 637 C CA . ASP A 1 82 ? -24.239 -9.030 -0.440 1.00 93.31 82 ASP A CA 1
ATOM 638 C C . ASP A 1 82 ? -23.810 -7.570 -0.696 1.00 93.31 82 ASP A C 1
ATOM 640 O O . ASP A 1 82 ? -24.660 -6.696 -0.867 1.00 93.31 82 ASP A O 1
ATOM 644 N N . GLY A 1 83 ? -22.500 -7.304 -0.742 1.00 88.25 83 GLY A N 1
ATOM 645 C CA . GLY A 1 83 ? -21.905 -5.983 -0.931 1.00 88.25 83 GLY A CA 1
ATOM 646 C C . GLY A 1 83 ? -21.786 -5.151 0.348 1.00 88.25 83 GLY A C 1
ATOM 647 O O . GLY A 1 83 ? -21.286 -4.028 0.289 1.00 88.25 83 GLY A O 1
ATOM 648 N N . SER A 1 84 ? -22.233 -5.662 1.498 1.00 93.56 84 SER A N 1
ATOM 649 C CA . SER A 1 84 ? -22.089 -4.971 2.781 1.00 93.56 84 SER A CA 1
ATOM 650 C C . SER A 1 84 ? -20.673 -5.131 3.357 1.00 93.56 84 SER A C 1
ATOM 652 O O . SER A 1 84 ? -19.974 -6.090 3.031 1.00 93.56 84 SER A O 1
ATOM 654 N N . PRO A 1 85 ? -20.195 -4.194 4.191 1.00 95.44 85 PRO A N 1
ATOM 655 C CA . PRO A 1 85 ? -18.927 -4.369 4.885 1.00 95.44 85 PRO A CA 1
ATOM 656 C C . PRO A 1 85 ? -19.059 -5.355 6.053 1.00 95.44 85 PRO A C 1
ATOM 658 O O . PRO A 1 85 ? -20.072 -5.363 6.750 1.00 95.44 85 PRO A O 1
ATOM 661 N N . SER A 1 86 ? -18.002 -6.113 6.338 1.00 94.69 86 SER A N 1
ATOM 662 C CA . SER A 1 86 ? -17.899 -6.866 7.589 1.00 94.69 86 SER A CA 1
ATOM 663 C C . SER A 1 86 ? -17.850 -5.933 8.807 1.00 94.69 86 SER A C 1
ATOM 665 O O . SER A 1 86 ? -17.403 -4.790 8.726 1.00 94.69 86 SER A O 1
ATOM 667 N N . ASP A 1 87 ? -18.270 -6.417 9.976 1.00 89.88 87 ASP A N 1
ATOM 668 C CA . ASP A 1 87 ? -18.330 -5.579 11.185 1.00 89.88 87 ASP A CA 1
ATOM 669 C C . ASP A 1 87 ? -16.946 -5.197 11.734 1.00 89.88 87 ASP A C 1
ATOM 671 O O . ASP A 1 87 ? -16.806 -4.241 12.500 1.00 89.88 87 ASP A O 1
ATOM 675 N N . THR A 1 88 ? -15.904 -5.942 11.358 1.00 90.94 88 THR A N 1
ATOM 676 C CA . THR A 1 88 ? -14.559 -5.799 11.920 1.00 90.94 88 THR A CA 1
ATOM 677 C C . THR A 1 88 ? -13.620 -5.148 10.923 1.00 90.94 88 THR A C 1
ATOM 679 O O . THR A 1 88 ? -13.512 -5.577 9.776 1.00 90.94 88 THR A O 1
ATOM 682 N N . ILE A 1 89 ? -12.883 -4.135 11.379 1.00 95.19 89 ILE A N 1
ATOM 683 C CA . ILE A 1 89 ? -11.803 -3.579 10.573 1.00 95.19 89 ILE A CA 1
ATOM 684 C C . ILE A 1 89 ? -10.674 -4.600 10.428 1.00 95.19 89 ILE A C 1
ATOM 686 O O . ILE A 1 89 ? -10.250 -5.234 11.393 1.00 95.19 89 ILE A O 1
ATOM 690 N N . ILE A 1 90 ? -10.153 -4.720 9.217 1.00 95.25 90 ILE A N 1
ATOM 691 C CA . ILE A 1 90 ? -9.061 -5.638 8.884 1.00 95.25 90 ILE A CA 1
ATOM 692 C C . ILE A 1 90 ? -7.773 -4.897 8.529 1.00 95.25 90 ILE A C 1
ATOM 694 O O . ILE A 1 90 ? -6.723 -5.514 8.350 1.00 95.25 90 ILE A O 1
ATOM 698 N N . GLY A 1 91 ? -7.837 -3.570 8.436 1.00 95.62 91 GLY A N 1
ATOM 699 C CA . GLY A 1 91 ? -6.711 -2.733 8.072 1.00 95.62 91 GLY A CA 1
ATOM 700 C C . GLY A 1 91 ? -7.089 -1.270 7.915 1.00 95.62 91 GLY A C 1
ATOM 701 O O . GLY A 1 91 ? -8.175 -0.831 8.297 1.00 95.62 91 GLY A O 1
ATOM 702 N N . TRP A 1 92 ? -6.165 -0.524 7.332 1.00 96.69 92 TRP A N 1
ATOM 703 C CA . TRP A 1 92 ? -6.306 0.882 7.001 1.00 96.69 92 TRP A CA 1
ATOM 704 C C . TRP A 1 92 ? -5.575 1.177 5.698 1.00 96.69 92 TRP A C 1
ATOM 706 O O . TRP A 1 92 ? -4.573 0.531 5.380 1.00 96.69 92 TRP A O 1
ATOM 716 N N . CYS A 1 93 ? -6.063 2.157 4.945 1.00 97.62 93 CYS A N 1
ATOM 717 C CA . CYS A 1 93 ? -5.342 2.716 3.809 1.00 97.62 93 CYS A CA 1
ATOM 718 C C . CYS A 1 93 ? -5.830 4.133 3.515 1.00 97.62 93 CYS A C 1
ATOM 720 O O . CYS A 1 93 ? -6.995 4.441 3.749 1.00 97.62 93 CYS A O 1
ATOM 722 N N . GLY A 1 94 ? -4.947 5.002 3.037 1.00 96.62 94 GLY A N 1
ATOM 723 C CA . GLY A 1 94 ? -5.307 6.336 2.572 1.00 96.62 94 GLY A CA 1
ATOM 724 C C . GLY A 1 94 ? -4.103 7.262 2.511 1.00 96.62 94 GLY A C 1
ATOM 725 O O . GLY A 1 94 ? -2.964 6.797 2.540 1.00 96.62 94 GLY A O 1
ATOM 726 N N . LEU A 1 95 ? -4.360 8.565 2.438 1.00 95.88 95 LEU A N 1
ATOM 727 C CA . LEU A 1 95 ? -3.323 9.589 2.331 1.00 95.88 95 LEU A CA 1
ATOM 728 C C . LEU A 1 95 ? -3.165 10.363 3.642 1.00 95.88 95 LEU A C 1
ATOM 730 O O . LEU A 1 95 ? -4.138 10.624 4.350 1.00 95.88 95 LEU A O 1
ATOM 734 N N . THR A 1 96 ? -1.939 10.779 3.946 1.00 93.25 96 THR A N 1
ATOM 735 C CA . THR A 1 96 ? -1.642 11.718 5.027 1.00 93.25 96 THR A CA 1
ATOM 736 C C . THR A 1 96 ? -0.825 12.899 4.530 1.00 93.25 96 THR A C 1
ATOM 738 O O . THR A 1 96 ? 0.052 12.741 3.684 1.00 93.25 96 THR A O 1
ATOM 741 N N . SER A 1 97 ? -1.090 14.095 5.061 1.00 91.81 97 SER A N 1
ATOM 742 C CA . SER A 1 97 ? -0.118 15.181 4.963 1.00 91.81 97 SER A CA 1
ATOM 743 C C . SER A 1 97 ? 1.091 14.837 5.828 1.00 91.81 97 SER A C 1
ATOM 745 O O . SER A 1 97 ? 0.994 14.072 6.798 1.00 91.81 97 SER A O 1
ATOM 747 N N . THR A 1 98 ? 2.248 15.367 5.448 1.00 84.19 98 THR A N 1
ATOM 748 C CA . THR A 1 98 ? 3.500 15.114 6.152 1.00 84.19 98 THR A CA 1
ATOM 749 C C . THR A 1 98 ? 4.184 16.424 6.511 1.00 84.19 98 THR A C 1
ATOM 751 O O . THR A 1 98 ? 3.980 17.458 5.880 1.00 84.19 98 THR A O 1
ATOM 754 N N . SER A 1 99 ? 5.010 16.397 7.554 1.00 79.69 99 SER A N 1
ATOM 755 C CA . SER A 1 99 ? 5.832 17.548 7.945 1.00 79.69 99 SER A CA 1
ATOM 756 C C . SER A 1 99 ? 7.100 17.694 7.097 1.00 79.69 99 SER A C 1
ATOM 758 O O . SER A 1 99 ? 7.774 18.719 7.178 1.00 79.69 99 SER A O 1
ATOM 760 N N . HIS A 1 100 ? 7.444 16.675 6.304 1.00 74.69 100 HIS A N 1
ATOM 761 C CA . HIS A 1 100 ? 8.704 16.585 5.566 1.00 74.69 100 HIS A CA 1
ATOM 762 C C . HIS A 1 100 ? 8.576 16.967 4.082 1.00 74.69 100 HIS A C 1
ATOM 764 O O . HIS A 1 100 ? 9.572 16.950 3.359 1.00 74.69 100 HIS A O 1
ATOM 770 N N . GLY A 1 101 ? 7.385 17.345 3.612 1.00 81.94 101 GLY A N 1
ATOM 771 C CA . GLY A 1 101 ? 7.197 17.857 2.259 1.00 81.94 101 GLY A CA 1
ATOM 772 C C . GLY A 1 101 ? 5.735 18.153 1.913 1.00 81.94 101 GLY A C 1
ATOM 773 O O . GLY A 1 101 ? 4.836 17.796 2.666 1.00 81.94 101 GLY A O 1
ATOM 774 N N . PRO A 1 102 ? 5.482 18.803 0.763 1.00 86.75 102 PRO A N 1
ATOM 775 C CA . PRO A 1 102 ? 4.127 19.113 0.303 1.00 86.75 102 PRO A CA 1
ATOM 776 C C . PRO A 1 102 ? 3.420 17.915 -0.353 1.00 86.75 102 PRO A C 1
ATOM 778 O O . PRO A 1 102 ? 2.249 18.012 -0.705 1.00 86.75 102 PRO A O 1
ATOM 781 N N . THR A 1 103 ? 4.132 16.812 -0.594 1.00 92.31 103 THR A N 1
ATOM 782 C CA . THR A 1 103 ? 3.593 15.621 -1.255 1.00 92.31 103 THR A CA 1
ATOM 783 C C . THR A 1 103 ? 2.901 14.727 -0.220 1.00 92.31 103 THR A C 1
ATOM 785 O O . THR A 1 103 ? 3.552 14.348 0.754 1.00 92.31 103 THR A O 1
ATOM 788 N N . PRO A 1 104 ? 1.614 14.374 -0.405 1.00 94.69 104 PRO A N 1
ATOM 789 C CA . PRO A 1 104 ? 0.924 13.456 0.494 1.00 94.69 104 PRO A CA 1
ATOM 790 C C . PRO A 1 104 ? 1.590 12.080 0.512 1.00 94.69 104 PRO A C 1
ATOM 792 O O . PRO A 1 104 ? 2.003 11.568 -0.531 1.00 94.69 104 PRO A O 1
ATOM 795 N N . GLU A 1 105 ? 1.635 11.457 1.683 1.00 94.81 105 GLU A N 1
ATOM 796 C CA . GLU A 1 105 ? 2.130 10.095 1.855 1.00 94.81 105 GLU A CA 1
ATOM 797 C C . GLU A 1 105 ? 0.968 9.097 1.857 1.00 94.81 105 GLU A C 1
ATOM 799 O O . GLU A 1 105 ? -0.020 9.287 2.567 1.00 94.81 105 GLU A O 1
ATOM 804 N N . ILE A 1 106 ? 1.087 8.009 1.095 1.00 96.00 106 ILE A N 1
ATOM 805 C CA . ILE A 1 106 ? 0.174 6.874 1.179 1.00 96.00 106 ILE A CA 1
ATOM 806 C C . ILE A 1 106 ? 0.560 5.953 2.330 1.00 96.00 106 ILE A C 1
ATOM 808 O O . ILE A 1 106 ? 1.690 5.482 2.445 1.00 96.00 106 ILE A O 1
ATOM 812 N N . LEU A 1 107 ? -0.431 5.638 3.154 1.00 94.06 107 LEU A N 1
ATOM 813 C CA . LEU A 1 107 ? -0.323 4.691 4.248 1.00 94.06 107 LEU A CA 1
ATOM 814 C C . LEU A 1 107 ? -1.196 3.481 3.958 1.00 94.06 107 LEU A C 1
ATOM 816 O O . LEU A 1 107 ? -2.303 3.606 3.434 1.00 94.06 107 LEU A O 1
ATOM 820 N N . TYR A 1 108 ? -0.718 2.307 4.348 1.00 94.69 108 TYR A N 1
ATOM 821 C CA . TYR A 1 108 ? -1.520 1.094 4.388 1.00 94.69 108 TYR A CA 1
ATOM 822 C C . TYR A 1 108 ? -0.994 0.135 5.451 1.00 94.69 108 TYR A C 1
ATOM 824 O O . TYR A 1 108 ? 0.206 0.066 5.723 1.00 94.69 108 TYR A O 1
ATOM 832 N N . GLY A 1 109 ? -1.900 -0.638 6.030 1.00 93.50 109 GLY A N 1
ATOM 833 C CA . GLY A 1 109 ? -1.565 -1.719 6.942 1.00 93.50 109 GLY A CA 1
ATOM 834 C C . GLY A 1 109 ? -2.768 -2.610 7.188 1.00 93.50 109 GLY A C 1
ATOM 835 O O . GLY A 1 109 ? -3.909 -2.190 7.031 1.00 93.50 109 GLY A O 1
ATOM 836 N N . PHE A 1 110 ? -2.505 -3.869 7.512 1.00 93.69 110 PHE A N 1
ATOM 837 C CA . PHE A 1 110 ? -3.527 -4.901 7.645 1.00 93.69 110 PHE A CA 1
ATOM 838 C C . PHE A 1 110 ? -3.218 -5.780 8.846 1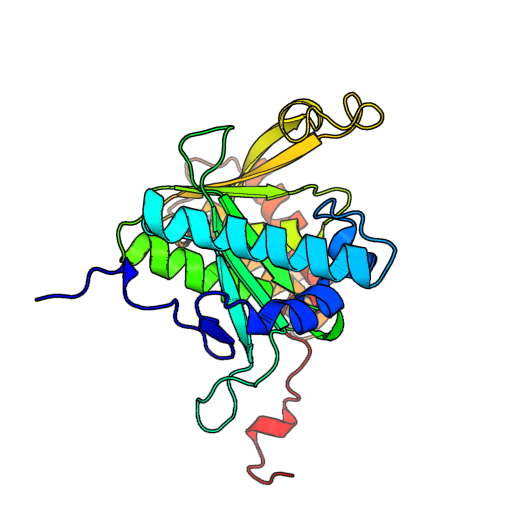.00 93.69 110 PHE A C 1
ATOM 840 O O . PHE A 1 110 ? -2.049 -5.962 9.197 1.00 93.69 110 PHE A O 1
ATOM 847 N N . ALA A 1 111 ? -4.256 -6.369 9.431 1.00 92.94 111 ALA A N 1
ATOM 848 C CA . ALA A 1 111 ? -4.113 -7.482 10.353 1.00 92.94 111 ALA A CA 1
ATOM 849 C C . ALA A 1 111 ? -3.307 -8.604 9.692 1.00 92.94 111 ALA A C 1
ATOM 851 O O . ALA A 1 111 ? -3.494 -8.899 8.510 1.00 92.94 111 ALA A O 1
ATOM 852 N N . ARG A 1 112 ? -2.433 -9.259 10.461 1.00 89.56 112 ARG A N 1
ATOM 853 C CA . ARG A 1 112 ? -1.534 -10.295 9.940 1.00 89.56 112 ARG A CA 1
ATOM 854 C C . ARG A 1 112 ? -2.269 -11.439 9.236 1.00 89.56 112 ARG A C 1
ATOM 856 O O . ARG A 1 112 ? -1.768 -11.960 8.247 1.00 89.56 112 ARG A O 1
ATOM 863 N N . SER A 1 113 ? -3.467 -11.796 9.701 1.00 89.44 113 SER A N 1
ATOM 864 C CA . SER A 1 113 ? -4.326 -12.813 9.072 1.00 89.44 113 SER A CA 1
ATOM 865 C C . SER A 1 113 ? -4.757 -12.477 7.640 1.00 89.44 113 SER A C 1
ATOM 867 O O . SER A 1 113 ? -5.149 -13.375 6.906 1.00 89.44 113 SER A O 1
ATOM 869 N N . HIS A 1 114 ? -4.655 -11.210 7.236 1.00 90.12 114 HIS A N 1
ATOM 870 C CA . HIS A 1 114 ? -5.043 -10.705 5.917 1.00 90.12 114 HIS A CA 1
ATOM 871 C C . HIS A 1 114 ? -3.828 -10.407 5.024 1.00 90.12 114 HIS A C 1
ATOM 873 O O . HIS A 1 114 ? -3.955 -9.847 3.931 1.00 90.12 114 HIS A O 1
ATOM 879 N N . TRP A 1 115 ? -2.623 -10.751 5.483 1.00 87.25 115 TRP A N 1
ATOM 880 C CA . TRP A 1 115 ? -1.413 -10.621 4.681 1.00 87.25 115 TRP A CA 1
ATOM 881 C C . TRP A 1 115 ? -1.360 -11.693 3.598 1.00 87.25 115 TRP A C 1
ATOM 883 O O . TRP A 1 115 ? -2.011 -12.730 3.681 1.00 87.25 115 TRP A O 1
ATOM 893 N N . GLY A 1 116 ? -0.600 -11.426 2.537 1.00 79.25 116 GLY A N 1
ATOM 894 C CA . GLY A 1 116 ? -0.473 -12.353 1.413 1.00 79.25 116 GLY A CA 1
ATOM 895 C C . GLY A 1 116 ? -1.647 -12.328 0.426 1.00 79.25 116 GLY A C 1
ATOM 896 O O . GLY A 1 116 ? -1.454 -12.576 -0.756 1.00 79.25 116 GLY A O 1
ATOM 897 N N . GLY A 1 117 ? -2.845 -11.904 0.838 1.00 78.56 117 GLY A N 1
ATOM 898 C CA . GLY A 1 117 ? -4.033 -11.847 -0.030 1.00 78.56 117 GLY A CA 1
ATOM 899 C C . GLY A 1 117 ? -4.053 -10.720 -1.078 1.00 78.56 117 GLY A C 1
ATOM 900 O O . GLY A 1 117 ? -5.072 -10.508 -1.735 1.00 78.56 117 GLY A O 1
ATOM 901 N N . GLY A 1 118 ? -2.977 -9.940 -1.220 1.00 82.19 118 GLY A N 1
ATOM 902 C CA . GLY A 1 118 ? -2.909 -8.798 -2.145 1.00 82.19 118 GLY A CA 1
ATOM 903 C C . GLY A 1 118 ? -3.763 -7.583 -1.749 1.00 82.19 118 GLY A C 1
ATOM 904 O O . GLY A 1 118 ? -3.802 -6.607 -2.497 1.00 82.19 118 GLY A O 1
ATOM 905 N N . LEU A 1 119 ? -4.410 -7.607 -0.579 1.00 89.12 119 LEU A N 1
ATOM 906 C CA . LEU A 1 119 ? -5.322 -6.551 -0.123 1.00 89.12 119 LEU A CA 1
ATOM 907 C C . LEU A 1 119 ? -4.631 -5.189 0.032 1.00 89.12 119 LEU A C 1
ATOM 909 O O . LEU A 1 119 ? -5.222 -4.173 -0.308 1.00 89.12 119 LEU A O 1
ATOM 913 N N . ALA A 1 120 ? -3.359 -5.153 0.444 1.00 91.44 120 ALA A N 1
ATOM 914 C CA . ALA A 1 120 ? -2.601 -3.901 0.509 1.00 91.44 120 ALA A CA 1
ATOM 915 C C . ALA A 1 120 ? -2.374 -3.267 -0.868 1.00 91.44 120 ALA A C 1
ATOM 917 O O . ALA A 1 120 ? -2.535 -2.061 -1.021 1.00 91.44 120 ALA A O 1
ATOM 918 N N . THR A 1 121 ? -2.046 -4.074 -1.882 1.00 85.19 121 THR A N 1
ATOM 919 C CA . THR A 1 121 ? -1.902 -3.587 -3.260 1.00 85.19 121 THR A CA 1
ATOM 920 C C . THR A 1 121 ? -3.240 -3.114 -3.814 1.00 85.19 121 THR A C 1
ATOM 922 O O . THR A 1 121 ? -3.294 -2.065 -4.445 1.00 85.19 121 THR A O 1
ATOM 925 N N . GLU A 1 122 ? -4.319 -3.856 -3.563 1.00 87.81 122 GLU A N 1
ATOM 926 C CA . GLU A 1 122 ? -5.664 -3.455 -3.975 1.00 87.81 122 GLU A CA 1
ATOM 927 C C . GLU A 1 122 ? -6.089 -2.138 -3.323 1.00 87.81 122 GLU A C 1
ATOM 929 O O . GLU A 1 122 ? -6.486 -1.215 -4.032 1.00 87.81 122 GLU A O 1
ATOM 934 N N . ALA A 1 123 ? -5.932 -2.019 -2.003 1.00 95.38 123 ALA A N 1
ATOM 935 C CA . ALA A 1 123 ? -6.340 -0.834 -1.265 1.00 95.38 123 ALA A CA 1
ATOM 936 C C . ALA A 1 123 ? -5.543 0.411 -1.668 1.00 95.38 123 ALA A C 1
ATOM 938 O O . ALA A 1 123 ? -6.109 1.485 -1.886 1.00 95.38 123 ALA A O 1
ATOM 939 N N . ALA A 1 124 ? -4.223 0.260 -1.800 1.00 94.31 124 ALA A N 1
ATOM 940 C CA . ALA A 1 124 ? -3.350 1.350 -2.200 1.00 94.31 124 ALA A CA 1
ATOM 941 C C . ALA A 1 124 ? -3.625 1.786 -3.645 1.00 94.31 124 ALA A C 1
ATOM 943 O O . ALA A 1 124 ? -3.699 2.981 -3.913 1.00 94.31 124 ALA A O 1
ATOM 944 N N . ARG A 1 125 ? -3.867 0.842 -4.566 1.00 87.94 125 ARG A N 1
ATOM 945 C CA . ARG A 1 125 ? -4.263 1.154 -5.947 1.00 87.94 125 ARG A CA 1
ATOM 946 C C . ARG A 1 125 ? -5.592 1.902 -6.000 1.00 87.94 125 ARG A C 1
ATOM 948 O O . ARG A 1 125 ? -5.683 2.903 -6.700 1.00 87.94 125 ARG A O 1
ATOM 955 N N . ALA A 1 126 ? -6.597 1.444 -5.253 1.00 88.31 126 ALA A N 1
ATOM 956 C CA . ALA A 1 126 ? -7.889 2.120 -5.166 1.00 88.31 126 ALA A CA 1
ATOM 957 C C . ALA A 1 126 ? -7.732 3.560 -4.652 1.00 88.31 126 ALA A C 1
ATOM 959 O O . ALA A 1 126 ? -8.276 4.491 -5.239 1.00 88.31 126 ALA A O 1
ATOM 960 N N . THR A 1 127 ? -6.927 3.750 -3.602 1.00 95.50 127 THR A N 1
ATOM 961 C CA . THR A 1 127 ? -6.607 5.069 -3.032 1.00 95.50 127 THR A CA 1
ATOM 962 C C . THR A 1 127 ? -5.893 5.978 -4.033 1.00 95.50 127 THR A C 1
ATOM 964 O O . THR A 1 127 ? -6.251 7.145 -4.163 1.00 95.50 127 THR A O 1
ATOM 967 N N . ILE A 1 128 ? -4.896 5.458 -4.755 1.00 91.31 128 ILE A N 1
ATOM 968 C CA . ILE A 1 128 ? -4.148 6.208 -5.774 1.00 91.31 128 ILE A CA 1
ATOM 969 C C . ILE A 1 128 ? -5.074 6.644 -6.911 1.00 91.31 128 ILE A C 1
ATOM 971 O O . ILE A 1 128 ? -5.060 7.812 -7.293 1.00 91.31 128 ILE A O 1
ATOM 975 N N . ASN A 1 129 ? -5.901 5.729 -7.424 1.00 86.69 129 ASN A N 1
ATOM 976 C CA . ASN A 1 129 ? -6.863 6.040 -8.480 1.00 86.69 129 ASN A CA 1
ATOM 977 C C . ASN A 1 129 ? -7.841 7.117 -8.017 1.00 86.69 129 ASN A C 1
ATOM 979 O O . ASN A 1 129 ? -7.995 8.124 -8.695 1.00 86.69 129 ASN A O 1
ATOM 983 N N . TRP A 1 130 ? -8.416 6.953 -6.824 1.00 91.38 130 TRP A N 1
ATOM 984 C CA . TRP A 1 130 ? -9.289 7.953 -6.216 1.00 91.38 130 TRP A CA 1
ATOM 985 C C . TRP A 1 130 ? -8.618 9.330 -6.121 1.00 91.38 130 TRP A C 1
ATOM 987 O O . TRP A 1 130 ? -9.220 10.337 -6.488 1.00 91.38 130 TRP A O 1
ATOM 997 N N . ALA A 1 131 ? -7.358 9.381 -5.683 1.00 91.44 131 ALA A N 1
ATOM 998 C CA . ALA A 1 131 ? -6.634 10.635 -5.525 1.00 91.44 131 ALA A CA 1
ATOM 999 C C . ALA A 1 131 ? -6.361 11.319 -6.873 1.00 91.44 131 ALA A C 1
ATOM 1001 O O . ALA A 1 131 ? -6.537 12.529 -7.001 1.00 91.44 131 ALA A O 1
ATOM 1002 N N . PHE A 1 132 ? -5.958 10.557 -7.890 1.00 87.50 132 PHE A N 1
ATOM 1003 C CA . PHE A 1 132 ? -5.627 11.103 -9.205 1.00 87.50 132 PHE A CA 1
ATOM 1004 C C . PHE A 1 132 ? -6.855 11.440 -10.052 1.00 87.50 132 PHE A C 1
ATOM 1006 O O . PHE A 1 132 ? -6.850 12.474 -10.721 1.00 87.50 132 PHE A O 1
ATOM 1013 N N . GLU A 1 133 ? -7.894 10.604 -10.031 1.00 85.38 133 GLU A N 1
ATOM 1014 C CA . GLU A 1 133 ? -9.173 10.866 -10.705 1.00 85.38 133 GLU A CA 1
ATOM 1015 C C . GLU A 1 133 ? -9.924 12.022 -10.043 1.00 85.38 133 GLU A C 1
ATOM 1017 O O . GLU A 1 133 ? -10.600 12.794 -10.720 1.00 85.38 133 GLU A O 1
ATOM 1022 N N . GLY A 1 134 ? -9.784 12.156 -8.723 1.00 85.88 134 GLY A N 1
ATOM 1023 C CA . GLY A 1 134 ? -10.379 13.233 -7.946 1.00 85.88 134 GLY A CA 1
ATOM 1024 C C . GLY A 1 134 ? -9.590 14.540 -7.932 1.00 85.88 134 GLY A C 1
ATOM 1025 O O . GLY A 1 134 ? -9.995 15.451 -7.211 1.00 85.88 134 GLY A O 1
ATOM 1026 N N . ASP A 1 135 ? -8.484 14.634 -8.681 1.00 86.38 135 ASP A N 1
ATOM 1027 C CA . ASP A 1 135 ? -7.573 15.790 -8.698 1.00 86.38 135 ASP A CA 1
ATOM 1028 C C . ASP A 1 135 ? -7.108 16.223 -7.288 1.00 86.38 135 ASP A C 1
ATOM 1030 O O . ASP A 1 135 ? -6.902 17.405 -7.018 1.00 86.38 135 ASP A O 1
ATOM 1034 N N . ILE A 1 136 ? -6.946 15.261 -6.372 1.00 88.19 136 ILE A N 1
ATOM 1035 C CA . ILE A 1 136 ? -6.549 15.504 -4.977 1.00 88.19 136 ILE A CA 1
ATOM 1036 C C . ILE A 1 136 ? -5.073 15.914 -4.896 1.00 88.19 136 ILE A C 1
ATOM 1038 O O . ILE A 1 136 ? -4.710 16.796 -4.120 1.00 88.19 136 ILE A O 1
ATOM 1042 N N . CYS A 1 137 ? -4.214 15.283 -5.700 1.00 90.00 137 CYS A N 1
ATOM 1043 C CA . CYS A 1 137 ? -2.795 15.612 -5.799 1.00 90.00 137 CYS A CA 1
ATOM 1044 C C . CYS A 1 137 ? -2.188 15.149 -7.134 1.00 90.00 137 CYS A C 1
ATOM 1046 O O . CYS A 1 137 ? -2.714 14.262 -7.805 1.00 90.00 137 CYS A O 1
ATOM 1048 N N . ASP A 1 138 ? -1.035 15.724 -7.491 1.00 87.75 138 ASP A N 1
ATOM 1049 C CA . ASP A 1 138 ? -0.271 15.334 -8.688 1.00 87.75 138 ASP A CA 1
ATOM 1050 C C . ASP A 1 138 ? 0.786 14.260 -8.407 1.00 87.75 138 ASP A C 1
ATOM 1052 O O . ASP A 1 138 ? 1.289 13.619 -9.328 1.00 87.75 138 ASP A O 1
ATOM 1056 N N . ASN A 1 139 ? 1.165 14.083 -7.138 1.00 90.62 139 ASN A N 1
ATOM 1057 C CA . ASN A 1 139 ? 2.184 13.134 -6.702 1.00 90.62 139 ASN A CA 1
ATOM 1058 C C . ASN A 1 139 ? 1.794 12.514 -5.359 1.00 90.62 139 ASN A C 1
ATOM 1060 O O . ASN A 1 139 ? 1.174 13.177 -4.526 1.00 90.62 139 ASN A O 1
ATOM 1064 N N . ILE A 1 140 ? 2.210 11.268 -5.144 1.00 93.75 140 ILE A N 1
ATOM 1065 C CA . ILE A 1 140 ? 2.028 10.516 -3.899 1.00 93.75 140 ILE A CA 1
ATOM 1066 C C . ILE A 1 140 ? 3.367 9.894 -3.501 1.00 93.75 140 ILE A C 1
ATOM 1068 O O . ILE A 1 140 ? 4.015 9.248 -4.329 1.00 93.75 140 ILE A O 1
ATOM 1072 N N . ASP A 1 141 ? 3.750 10.061 -2.238 1.00 94.31 141 ASP A N 1
ATOM 1073 C CA . ASP A 1 141 ? 4.931 9.440 -1.639 1.00 94.31 141 ASP A CA 1
ATOM 1074 C C . ASP A 1 141 ? 4.571 8.203 -0.815 1.00 94.31 141 ASP A C 1
ATOM 1076 O O . ASP A 1 141 ? 3.465 8.084 -0.305 1.00 94.31 141 ASP A O 1
ATOM 1080 N N . ALA A 1 142 ? 5.515 7.285 -0.642 1.00 92.25 142 ALA A N 1
ATOM 1081 C CA . ALA A 1 142 ? 5.486 6.253 0.385 1.00 92.25 142 ALA A CA 1
ATOM 1082 C C . ALA A 1 142 ? 6.846 6.225 1.087 1.00 92.25 142 ALA A C 1
ATOM 1084 O O . ALA A 1 142 ? 7.884 6.058 0.434 1.00 92.25 142 ALA A O 1
ATOM 1085 N N . VAL A 1 143 ? 6.847 6.373 2.413 1.00 89.75 143 VAL A N 1
ATOM 1086 C CA . VAL A 1 143 ? 8.061 6.303 3.229 1.00 89.75 143 VAL A CA 1
ATOM 1087 C C . VAL A 1 143 ? 8.168 4.904 3.816 1.00 89.75 143 VAL A C 1
ATOM 1089 O O . VAL A 1 143 ? 7.410 4.499 4.694 1.00 89.75 143 VAL A O 1
ATOM 1092 N N . ILE A 1 144 ? 9.124 4.127 3.314 1.00 87.19 144 ILE A N 1
ATOM 1093 C CA . ILE A 1 144 ? 9.183 2.692 3.588 1.00 87.19 144 ILE A CA 1
ATOM 1094 C C . ILE A 1 144 ? 10.512 2.343 4.223 1.00 87.19 144 ILE A C 1
ATOM 1096 O O . ILE A 1 144 ? 11.577 2.611 3.672 1.00 87.19 144 ILE A O 1
ATOM 1100 N N . PHE A 1 145 ? 10.472 1.661 5.365 1.00 80.69 145 PHE A N 1
ATOM 1101 C CA . PHE A 1 145 ? 11.683 1.094 5.938 1.00 80.69 145 PHE A CA 1
ATOM 1102 C C . PHE A 1 145 ? 12.029 -0.232 5.246 1.00 80.69 145 PHE A C 1
ATOM 1104 O O . PHE A 1 145 ? 11.820 -1.302 5.812 1.00 80.69 145 PHE A O 1
ATOM 1111 N N . GLY A 1 146 ? 12.536 -0.175 4.011 1.00 70.00 146 GLY A N 1
ATOM 1112 C CA . GLY A 1 146 ? 12.632 -1.341 3.118 1.00 70.00 146 GLY A CA 1
ATOM 1113 C C . GLY A 1 146 ? 13.375 -2.552 3.696 1.00 70.00 146 GLY A C 1
ATOM 1114 O O . GLY A 1 146 ? 12.956 -3.686 3.479 1.00 70.00 146 GLY A O 1
ATOM 1115 N N . VAL A 1 147 ? 14.419 -2.327 4.507 1.00 72.00 147 VAL A N 1
ATOM 1116 C CA . VAL A 1 147 ? 15.175 -3.406 5.175 1.00 72.00 147 VAL A CA 1
ATOM 1117 C C . VAL A 1 147 ? 14.303 -4.193 6.158 1.00 72.00 147 VAL A C 1
ATOM 1119 O O . VAL A 1 147 ? 14.409 -5.414 6.232 1.00 72.00 147 VAL A O 1
ATOM 1122 N N . LEU A 1 148 ? 13.429 -3.513 6.906 1.00 72.88 148 LEU A N 1
ATOM 1123 C CA . LEU A 1 148 ? 12.537 -4.158 7.873 1.00 72.88 148 LEU A CA 1
ATOM 1124 C C . LEU A 1 148 ? 11.159 -4.480 7.286 1.00 72.88 148 LEU A C 1
ATOM 1126 O O . LEU A 1 148 ? 10.458 -5.335 7.825 1.00 72.88 148 LEU A O 1
ATOM 1130 N N . ASN A 1 149 ? 10.772 -3.840 6.184 1.00 78.75 149 ASN A N 1
ATOM 1131 C CA . ASN A 1 149 ? 9.462 -3.979 5.561 1.00 78.75 149 ASN A CA 1
ATOM 1132 C C . ASN A 1 149 ? 9.555 -4.213 4.038 1.00 78.75 149 ASN A C 1
ATOM 1134 O O . ASN A 1 149 ? 9.063 -3.400 3.248 1.00 78.75 149 ASN A O 1
ATOM 1138 N N . PRO A 1 150 ? 10.141 -5.345 3.602 1.00 78.94 150 PRO A N 1
ATOM 1139 C CA . PRO A 1 150 ? 10.245 -5.676 2.181 1.00 78.94 150 PRO A CA 1
ATOM 1140 C C . PRO A 1 150 ? 8.874 -5.863 1.511 1.00 78.94 150 PRO A C 1
ATOM 1142 O O . PRO A 1 150 ? 8.752 -5.646 0.304 1.00 78.94 150 PRO A O 1
ATOM 1145 N N . GLY A 1 151 ? 7.839 -6.222 2.284 1.00 80.94 151 GLY A N 1
ATOM 1146 C CA . GLY A 1 151 ? 6.463 -6.348 1.800 1.00 80.94 151 GLY A CA 1
ATOM 1147 C C . GLY A 1 151 ? 5.891 -5.015 1.318 1.00 80.94 151 GLY A C 1
ATOM 1148 O O . GLY A 1 151 ? 5.321 -4.953 0.232 1.00 80.94 151 GLY A O 1
ATOM 1149 N N . SER A 1 152 ? 6.111 -3.931 2.065 1.00 85.12 152 SER A N 1
ATOM 1150 C CA . SER A 1 152 ? 5.708 -2.587 1.639 1.00 85.12 152 SER A CA 1
ATOM 1151 C C . SER A 1 152 ? 6.495 -2.114 0.411 1.00 85.12 152 SER A C 1
ATOM 1153 O O . SER A 1 152 ? 5.883 -1.629 -0.539 1.00 85.12 152 SER A O 1
ATOM 1155 N N . SER A 1 153 ? 7.813 -2.360 0.338 1.00 82.94 153 SER A N 1
ATOM 1156 C CA . SER A 1 153 ? 8.591 -2.058 -0.880 1.00 82.94 153 SER A CA 1
ATOM 1157 C C . SER A 1 153 ? 8.068 -2.833 -2.098 1.00 82.94 153 SER A C 1
ATOM 1159 O O . SER A 1 153 ? 8.030 -2.304 -3.205 1.00 82.94 153 SER A O 1
ATOM 1161 N N . ALA A 1 154 ? 7.625 -4.083 -1.914 1.00 79.81 154 ALA A N 1
ATOM 1162 C CA . ALA A 1 154 ? 7.007 -4.859 -2.988 1.00 79.81 154 ALA A CA 1
ATOM 1163 C C . ALA A 1 154 ? 5.647 -4.285 -3.417 1.00 79.81 154 ALA A C 1
ATOM 1165 O O . ALA A 1 154 ? 5.358 -4.252 -4.611 1.00 79.81 154 ALA A O 1
ATOM 1166 N N . VAL A 1 155 ? 4.820 -3.811 -2.476 1.00 83.88 155 VAL A N 1
ATOM 1167 C CA . VAL A 1 155 ? 3.567 -3.109 -2.798 1.00 83.88 155 VAL A CA 1
ATOM 1168 C C . VAL A 1 155 ? 3.857 -1.837 -3.598 1.00 83.88 155 VAL A C 1
ATOM 1170 O O . VAL A 1 155 ? 3.264 -1.668 -4.659 1.00 83.88 155 VAL A O 1
ATOM 1173 N N . ALA A 1 156 ? 4.800 -0.998 -3.158 1.00 83.56 156 ALA A N 1
ATOM 1174 C CA . ALA A 1 156 ? 5.191 0.222 -3.869 1.00 83.56 156 ALA A CA 1
ATOM 1175 C C . ALA A 1 156 ? 5.655 -0.067 -5.308 1.00 83.56 156 ALA A C 1
ATOM 1177 O O . ALA A 1 156 ? 5.152 0.542 -6.251 1.00 83.56 156 ALA A O 1
ATOM 1178 N N . GLY A 1 157 ? 6.523 -1.067 -5.498 1.00 75.38 157 GLY A N 1
ATOM 1179 C CA . GLY A 1 157 ? 6.956 -1.485 -6.834 1.00 75.38 157 GLY A CA 1
ATOM 1180 C C . GLY A 1 157 ? 5.799 -1.958 -7.725 1.00 75.38 157 GLY A C 1
ATOM 1181 O O . GLY A 1 157 ? 5.688 -1.530 -8.872 1.00 75.38 157 GLY A O 1
ATOM 1182 N N . LYS A 1 158 ? 4.876 -2.785 -7.206 1.00 73.75 158 LYS A N 1
ATOM 1183 C CA . LYS A 1 158 ? 3.697 -3.250 -7.973 1.00 73.75 158 LYS A CA 1
ATOM 1184 C C . LYS A 1 158 ? 2.776 -2.114 -8.408 1.00 73.75 158 LYS A C 1
ATOM 1186 O O . LYS A 1 158 ? 2.092 -2.250 -9.416 1.00 73.75 158 LYS A O 1
ATOM 1191 N N . LEU A 1 159 ? 2.740 -1.028 -7.641 1.00 75.44 159 LEU A N 1
ATOM 1192 C CA . LEU A 1 159 ? 1.963 0.171 -7.949 1.00 75.44 159 LEU A CA 1
ATOM 1193 C C . LEU A 1 159 ? 2.674 1.094 -8.952 1.00 75.44 159 LEU A C 1
ATOM 1195 O O . LEU A 1 159 ? 2.123 2.131 -9.296 1.00 75.44 159 LEU A O 1
ATOM 1199 N N . GLY A 1 160 ? 3.877 0.736 -9.421 1.00 73.31 160 GLY A N 1
ATOM 1200 C CA . GLY A 1 160 ? 4.681 1.575 -10.315 1.00 73.31 160 GLY A CA 1
ATOM 1201 C C . GLY A 1 160 ? 5.387 2.730 -9.604 1.00 73.31 160 GLY A C 1
ATOM 1202 O O . GLY A 1 160 ? 5.915 3.623 -10.258 1.00 73.31 160 GLY A O 1
ATOM 1203 N N . MET A 1 161 ? 5.416 2.747 -8.265 1.00 82.12 161 MET A N 1
ATOM 1204 C CA . MET A 1 161 ? 6.179 3.770 -7.555 1.00 82.12 161 MET A CA 1
ATOM 1205 C C . MET A 1 161 ? 7.670 3.567 -7.830 1.00 82.12 161 MET A C 1
ATOM 1207 O O . MET A 1 161 ? 8.164 2.438 -7.869 1.00 82.12 161 MET A O 1
ATOM 1211 N N . THR A 1 162 ? 8.408 4.664 -7.952 1.00 78.94 162 THR A N 1
ATOM 1212 C CA . THR A 1 162 ? 9.861 4.637 -8.143 1.00 78.94 162 THR A CA 1
ATOM 1213 C C . THR A 1 162 ? 10.562 5.147 -6.899 1.00 78.94 162 THR A C 1
ATOM 1215 O O . THR A 1 162 ? 10.082 6.058 -6.226 1.00 78.94 162 THR A O 1
ATOM 1218 N N . ARG A 1 163 ? 11.714 4.565 -6.567 1.00 84.56 163 ARG A N 1
ATOM 1219 C CA . ARG A 1 163 ? 12.523 5.046 -5.448 1.00 84.56 163 ARG A CA 1
ATOM 1220 C C . ARG A 1 163 ? 13.227 6.342 -5.848 1.00 84.56 163 ARG A C 1
ATOM 1222 O O . ARG A 1 163 ? 14.117 6.322 -6.692 1.00 84.56 163 ARG A O 1
ATOM 1229 N N . THR A 1 164 ? 12.863 7.451 -5.214 1.00 86.00 164 THR A N 1
ATOM 1230 C CA . THR A 1 164 ? 13.390 8.791 -5.527 1.00 86.00 164 THR A CA 1
ATOM 1231 C C . THR A 1 164 ? 14.437 9.274 -4.533 1.00 86.00 164 THR A C 1
ATOM 1233 O O . THR A 1 164 ? 15.160 10.228 -4.815 1.00 86.00 164 THR A O 1
ATOM 1236 N N . GLY A 1 165 ? 14.564 8.615 -3.379 1.00 84.81 165 GLY A N 1
ATOM 1237 C CA . GLY A 1 165 ? 15.556 9.009 -2.391 1.00 84.81 165 GLY A CA 1
ATOM 1238 C C . GLY A 1 165 ? 15.581 8.160 -1.131 1.00 84.81 165 GLY A C 1
ATOM 1239 O O . GLY A 1 165 ? 15.069 7.034 -1.069 1.00 84.81 165 GLY A O 1
ATOM 1240 N N . LYS A 1 166 ? 16.226 8.729 -0.116 1.00 84.25 166 LYS A N 1
ATOM 1241 C CA . LYS A 1 166 ? 16.271 8.211 1.246 1.00 84.25 166 LYS A CA 1
ATOM 1242 C C . LYS A 1 166 ? 15.961 9.334 2.227 1.00 84.25 166 LYS A C 1
ATOM 1244 O O . LYS A 1 166 ? 16.288 10.486 1.959 1.00 84.25 166 LYS A O 1
ATOM 1249 N N . MET A 1 167 ? 15.391 8.976 3.366 1.00 79.56 167 MET A N 1
ATOM 1250 C CA . MET A 1 167 ? 15.208 9.869 4.504 1.00 79.56 167 MET A CA 1
ATOM 1251 C C . MET A 1 167 ? 15.863 9.234 5.719 1.00 79.56 167 MET A C 1
ATOM 1253 O O . MET A 1 167 ? 15.577 8.079 6.034 1.00 79.56 167 MET A O 1
ATOM 1257 N N . ARG A 1 168 ? 16.735 9.972 6.409 1.00 72.62 168 ARG A N 1
ATOM 1258 C CA . ARG A 1 168 ? 17.356 9.438 7.622 1.00 72.62 168 ARG A CA 1
ATOM 1259 C C . ARG A 1 168 ? 16.284 9.254 8.676 1.00 72.62 168 ARG A C 1
ATOM 1261 O O . ARG A 1 168 ? 15.382 10.079 8.822 1.00 72.62 168 ARG A O 1
ATOM 1268 N N . PHE A 1 169 ? 16.419 8.207 9.470 1.00 67.38 169 PHE A N 1
ATOM 1269 C CA . PHE A 1 169 ? 15.495 7.946 10.561 1.00 67.38 169 PHE A CA 1
ATOM 1270 C C . PHE A 1 169 ? 15.406 9.117 11.555 1.00 67.38 169 PHE A C 1
ATOM 1272 O O . PHE A 1 169 ? 14.323 9.398 12.062 1.00 67.38 169 PHE A O 1
ATOM 1279 N N . ALA A 1 170 ? 16.507 9.846 11.776 1.00 62.03 170 ALA A N 1
ATOM 1280 C CA . ALA A 1 170 ? 16.526 11.067 12.586 1.00 62.03 170 ALA A CA 1
ATOM 1281 C C . ALA A 1 170 ? 15.622 12.191 12.051 1.00 62.03 170 ALA A C 1
ATOM 1283 O O . ALA A 1 170 ? 15.097 12.965 12.846 1.00 62.03 170 ALA A O 1
ATOM 1284 N N . ASP A 1 171 ? 15.440 12.277 10.732 1.00 66.94 171 ASP A N 1
ATOM 1285 C CA . ASP A 1 171 ? 14.619 13.311 10.098 1.00 66.94 171 ASP A CA 1
ATOM 1286 C C . ASP A 1 171 ? 13.125 12.917 10.112 1.00 66.94 171 ASP A C 1
ATOM 1288 O O . ASP A 1 171 ? 12.255 13.784 10.131 1.00 66.94 171 ASP A O 1
ATOM 1292 N N . PHE A 1 172 ? 12.820 11.611 10.168 1.00 62.91 172 PHE A N 1
ATOM 1293 C CA . PHE A 1 172 ? 11.450 11.083 10.229 1.00 62.91 172 PHE A CA 1
ATOM 1294 C C . PHE A 1 172 ? 10.903 10.953 11.661 1.00 62.91 172 PHE A C 1
ATOM 1296 O O . PHE A 1 172 ? 9.747 11.275 11.922 1.00 62.91 172 PHE A O 1
ATOM 1303 N N . LEU A 1 173 ? 11.724 10.477 12.604 1.00 62.41 173 LEU A N 1
ATOM 1304 C CA . LEU A 1 173 ? 11.367 10.288 14.015 1.00 62.41 173 LEU A CA 1
ATOM 1305 C C . LEU A 1 173 ? 12.467 10.868 14.912 1.00 62.41 173 LEU A C 1
ATOM 1307 O O . LEU A 1 173 ? 13.227 10.114 15.539 1.00 62.41 173 LEU A O 1
ATOM 1311 N N . PRO A 1 174 ? 12.550 12.207 15.013 1.00 57.66 174 PRO A N 1
ATOM 1312 C CA . PRO A 1 174 ? 13.625 12.871 15.734 1.00 57.66 174 PRO A CA 1
ATOM 1313 C C . PRO A 1 174 ? 13.668 12.452 17.198 1.00 57.66 174 PRO A C 1
ATOM 1315 O O . PRO A 1 174 ? 14.744 12.409 17.769 1.00 57.66 174 PRO A O 1
ATOM 1318 N N . GLU A 1 175 ? 12.564 12.035 17.811 1.00 57.38 175 GLU A N 1
ATOM 1319 C CA . GLU A 1 175 ? 12.488 11.686 19.237 1.00 57.38 175 GLU A CA 1
ATOM 1320 C C . GLU A 1 175 ? 13.233 10.381 19.617 1.00 57.38 175 GLU A C 1
ATOM 1322 O O . GLU A 1 175 ? 13.591 10.180 20.778 1.00 57.38 175 GLU A O 1
ATOM 1327 N N . GLN A 1 176 ? 13.523 9.481 18.663 1.00 58.06 176 GLN A N 1
ATOM 1328 C CA . GLN A 1 176 ? 14.033 8.130 18.956 1.00 58.06 176 GLN A CA 1
ATOM 1329 C C . GLN A 1 176 ? 15.566 8.013 18.881 1.00 58.06 176 GLN A C 1
ATOM 1331 O O . GLN A 1 176 ? 16.123 7.578 17.877 1.00 58.06 176 GLN A O 1
ATOM 1336 N N . GLN A 1 177 ? 16.243 8.352 19.987 1.00 51.28 177 GLN A N 1
ATOM 1337 C CA . GLN A 1 177 ? 17.704 8.542 20.111 1.00 51.28 177 GLN A CA 1
ATOM 1338 C C . GLN A 1 177 ? 18.622 7.394 19.650 1.00 51.28 177 GLN A C 1
ATOM 1340 O O . GLN A 1 177 ? 19.721 7.685 19.190 1.00 51.28 177 GLN A O 1
ATOM 1345 N N . LEU A 1 178 ? 18.211 6.122 19.730 1.00 54.72 178 LEU A N 1
ATOM 1346 C CA . LEU A 1 178 ? 19.109 4.987 19.437 1.00 54.72 178 LEU A CA 1
ATOM 1347 C C . LEU A 1 178 ? 19.148 4.561 17.954 1.00 54.72 178 LEU A C 1
ATOM 1349 O O . LEU A 1 178 ? 20.096 3.902 17.544 1.00 54.72 178 LEU A O 1
ATOM 1353 N N . GLY A 1 179 ? 18.132 4.913 17.155 1.00 51.12 179 GLY A N 1
ATOM 1354 C CA . GLY A 1 179 ? 18.043 4.568 15.722 1.00 51.12 179 GLY A CA 1
ATOM 1355 C C . GLY A 1 179 ? 18.484 5.691 14.776 1.00 51.12 179 GLY A C 1
ATOM 1356 O O . GLY A 1 179 ? 18.473 5.499 13.562 1.00 51.12 179 GLY A O 1
ATOM 1357 N N . ARG A 1 180 ? 18.853 6.856 15.333 1.00 48.19 180 ARG A N 1
ATOM 1358 C CA . ARG A 1 180 ? 19.040 8.128 14.611 1.00 48.19 180 ARG A CA 1
ATOM 1359 C C . ARG A 1 180 ? 20.115 8.084 13.523 1.00 48.19 180 ARG A C 1
ATOM 1361 O O . ARG A 1 180 ? 19.911 8.685 12.475 1.00 48.19 180 ARG A O 1
ATOM 1368 N N . ASP A 1 181 ? 21.205 7.354 13.750 1.00 48.97 181 ASP A N 1
ATOM 1369 C CA . ASP A 1 181 ? 22.428 7.499 12.944 1.00 48.97 181 ASP A CA 1
ATOM 1370 C C . ASP A 1 181 ? 22.728 6.308 12.018 1.00 48.97 181 ASP A C 1
ATOM 1372 O O . ASP A 1 181 ? 23.754 6.301 11.341 1.00 48.97 181 ASP A O 1
ATOM 1376 N N . VAL A 1 182 ? 21.873 5.278 11.998 1.00 55.06 182 VAL A N 1
ATOM 1377 C CA . VAL A 1 182 ? 22.203 3.988 11.349 1.00 55.06 182 VAL A CA 1
ATOM 1378 C C . VAL A 1 182 ? 21.153 3.535 10.330 1.00 55.06 182 VAL A C 1
ATOM 1380 O O . VAL A 1 182 ? 21.441 2.680 9.495 1.00 55.06 182 VAL A O 1
ATOM 1383 N N . LEU A 1 183 ? 19.936 4.083 10.379 1.00 66.12 183 LEU A N 1
ATOM 1384 C CA . LEU A 1 183 ? 18.801 3.593 9.599 1.00 66.12 183 LEU A CA 1
ATOM 1385 C C . LEU A 1 183 ? 18.270 4.677 8.656 1.00 66.12 183 LEU A C 1
ATOM 1387 O O . LEU A 1 183 ? 18.073 5.822 9.061 1.00 66.12 183 LEU A O 1
ATOM 1391 N N . ASP A 1 184 ? 17.985 4.281 7.418 1.00 74.69 184 ASP A N 1
ATOM 1392 C CA . ASP A 1 184 ? 17.351 5.123 6.406 1.00 74.69 184 ASP A CA 1
ATOM 1393 C C . ASP A 1 184 ? 16.011 4.512 5.987 1.00 74.69 184 ASP A C 1
ATOM 1395 O O . ASP A 1 184 ? 15.904 3.305 5.744 1.00 74.69 184 ASP A O 1
ATOM 1399 N N . TYR A 1 185 ? 15.009 5.369 5.827 1.00 75.94 185 TYR A N 1
ATOM 1400 C CA . TYR A 1 185 ? 13.814 5.073 5.054 1.00 75.94 185 TYR A CA 1
ATOM 1401 C C . TYR A 1 185 ? 14.088 5.282 3.568 1.00 75.94 185 TYR A C 1
ATOM 1403 O O . TYR A 1 185 ? 14.903 6.111 3.161 1.00 75.94 185 TYR A O 1
ATOM 1411 N N . GLU A 1 186 ? 13.377 4.535 2.741 1.00 83.94 186 GLU A N 1
ATOM 1412 C CA . GLU A 1 186 ? 13.302 4.730 1.303 1.00 83.94 186 GLU A CA 1
ATOM 1413 C C . GLU A 1 186 ? 12.110 5.634 1.001 1.00 83.94 186 GLU A C 1
ATOM 1415 O O . GLU A 1 186 ? 11.019 5.392 1.516 1.00 83.94 186 GLU A O 1
ATOM 1420 N N . ILE A 1 187 ? 12.309 6.646 0.157 1.00 84.56 187 ILE A N 1
ATOM 1421 C CA . ILE A 1 187 ? 11.202 7.440 -0.380 1.00 84.56 187 ILE A CA 1
ATOM 1422 C C . ILE A 1 187 ? 10.859 6.868 -1.748 1.00 84.56 187 ILE A C 1
ATOM 1424 O O . ILE A 1 187 ? 11.715 6.811 -2.639 1.00 84.56 187 ILE A O 1
ATOM 1428 N N . TRP A 1 188 ? 9.615 6.434 -1.890 1.00 87.81 188 TRP A N 1
ATOM 1429 C CA . TRP A 1 188 ? 9.029 5.983 -3.142 1.00 87.81 188 TRP A CA 1
ATOM 1430 C C . TRP A 1 188 ? 8.013 7.018 -3.604 1.00 87.81 188 TRP A C 1
ATOM 1432 O O . TRP A 1 188 ? 7.238 7.491 -2.784 1.00 87.81 188 TRP A O 1
ATOM 1442 N N . ARG A 1 189 ? 7.993 7.367 -4.890 1.00 86.69 189 ARG A N 1
ATOM 1443 C CA . ARG A 1 189 ? 7.072 8.362 -5.447 1.00 86.69 189 ARG A CA 1
ATOM 1444 C C . ARG A 1 189 ? 6.352 7.831 -6.672 1.00 86.69 189 ARG A C 1
ATOM 1446 O O . ARG A 1 189 ? 6.944 7.130 -7.495 1.00 86.69 189 ARG A O 1
ATOM 1453 N N . LEU A 1 190 ? 5.094 8.229 -6.803 1.00 84.19 190 LEU A N 1
ATOM 1454 C CA . LEU A 1 190 ? 4.278 8.043 -7.993 1.00 84.19 190 LEU A CA 1
ATOM 1455 C C . LEU A 1 190 ? 3.690 9.384 -8.426 1.00 84.19 190 LEU A C 1
ATOM 1457 O O . LEU A 1 190 ? 3.052 10.064 -7.624 1.00 84.19 190 LEU A O 1
ATOM 1461 N N . GLY A 1 191 ? 3.900 9.745 -9.689 1.00 79.81 191 GLY A N 1
ATOM 1462 C CA . GLY A 1 191 ? 3.247 10.893 -10.312 1.00 79.81 191 GLY A CA 1
ATOM 1463 C C . GLY A 1 191 ? 1.933 10.497 -10.981 1.00 79.81 191 GLY A C 1
ATOM 1464 O O . GLY A 1 191 ? 1.743 9.351 -11.398 1.00 79.81 191 GLY A O 1
ATOM 1465 N N . LYS A 1 192 ? 1.023 11.454 -11.134 1.00 74.81 192 LYS A N 1
ATOM 1466 C CA . LYS A 1 192 ? -0.201 11.264 -11.910 1.00 74.81 192 LYS A CA 1
ATOM 1467 C C . LYS A 1 192 ? 0.138 10.871 -13.354 1.00 74.81 192 LYS A C 1
ATOM 1469 O O . LYS A 1 192 ? 0.926 11.537 -14.018 1.00 74.81 192 LYS A O 1
ATOM 1474 N N . GLY A 1 193 ? -0.450 9.772 -13.833 1.00 61.62 193 GLY A N 1
ATOM 1475 C CA . GLY A 1 193 ? -0.173 9.200 -15.160 1.00 61.62 193 GLY A CA 1
ATOM 1476 C C . GLY A 1 193 ? 1.014 8.225 -15.229 1.00 61.62 193 GLY A C 1
ATOM 1477 O O . GLY A 1 193 ? 1.177 7.565 -16.251 1.00 61.62 193 GLY A O 1
ATOM 1478 N N . ALA A 1 194 ? 1.789 8.058 -14.149 1.00 57.38 194 ALA A N 1
ATOM 1479 C CA . ALA A 1 194 ? 2.981 7.200 -14.128 1.00 57.38 194 ALA A CA 1
ATOM 1480 C C . ALA A 1 194 ? 2.681 5.690 -14.233 1.00 57.38 194 ALA A C 1
ATOM 1482 O O . ALA A 1 194 ? 3.496 4.934 -14.743 1.00 57.38 194 ALA A O 1
ATOM 1483 N N . CYS A 1 195 ? 1.484 5.219 -13.855 1.00 50.00 195 CYS A N 1
ATOM 1484 C CA . CYS A 1 195 ? 1.113 3.800 -14.008 1.00 50.00 195 CYS A CA 1
ATOM 1485 C C . CYS A 1 195 ? 1.089 3.306 -15.471 1.00 50.00 195 CYS A C 1
ATOM 1487 O O . CYS A 1 195 ? 0.973 2.103 -15.702 1.00 50.00 195 CYS A O 1
ATOM 1489 N N . LEU A 1 196 ? 1.161 4.221 -16.444 1.00 53.03 196 LEU A N 1
ATOM 1490 C CA . LEU A 1 196 ? 1.255 3.933 -17.875 1.00 53.03 196 LEU A CA 1
ATOM 1491 C C . LEU A 1 196 ? 2.660 4.212 -18.437 1.00 53.03 196 LEU A C 1
ATOM 1493 O O . LEU A 1 196 ? 2.851 4.112 -19.646 1.00 53.03 196 LEU A O 1
ATOM 1497 N N . ASP A 1 197 ? 3.628 4.579 -17.591 1.00 65.75 197 ASP A N 1
ATOM 1498 C CA . ASP A 1 197 ? 4.984 4.889 -18.028 1.00 65.75 197 ASP A CA 1
ATOM 1499 C C . ASP A 1 197 ? 5.862 3.638 -18.174 1.00 65.75 197 ASP A C 1
ATOM 1501 O O . ASP A 1 197 ? 5.647 2.583 -17.566 1.00 65.75 197 ASP A O 1
ATOM 1505 N N . PHE A 1 198 ? 6.878 3.762 -19.025 1.00 76.69 198 PHE A N 1
ATOM 1506 C CA . PHE A 1 198 ? 7.777 2.664 -19.350 1.00 76.69 198 PHE A CA 1
ATOM 1507 C C . PHE A 1 198 ? 8.500 2.101 -18.119 1.00 76.69 198 PHE A C 1
ATOM 1509 O O . PHE A 1 198 ? 8.619 0.885 -17.975 1.00 76.69 198 PHE A O 1
ATOM 1516 N N . ARG A 1 199 ? 8.934 2.961 -17.187 1.00 73.38 199 ARG A N 1
ATOM 1517 C CA . ARG A 1 199 ? 9.659 2.537 -15.978 1.00 73.38 199 ARG A CA 1
ATOM 1518 C C . ARG A 1 199 ? 8.802 1.654 -15.072 1.00 73.38 199 ARG A C 1
ATOM 1520 O O . ARG A 1 199 ? 9.307 0.667 -14.538 1.00 73.38 199 ARG A O 1
ATOM 1527 N N . SER A 1 200 ? 7.514 1.953 -14.940 1.00 65.06 200 SER A N 1
ATOM 1528 C CA . SER A 1 200 ? 6.562 1.124 -14.198 1.00 65.06 200 SER A CA 1
ATOM 1529 C C . SER A 1 200 ? 6.380 -0.250 -14.850 1.00 65.06 200 SER A C 1
ATOM 1531 O O . SER A 1 200 ? 6.345 -1.273 -14.156 1.00 65.06 200 SER A O 1
ATOM 1533 N N . LEU A 1 201 ? 6.329 -0.300 -16.186 1.00 73.88 201 LEU A N 1
ATOM 1534 C CA . LEU A 1 201 ? 6.213 -1.551 -16.944 1.00 73.88 201 LEU A CA 1
ATOM 1535 C C . LEU A 1 201 ? 7.438 -2.460 -16.772 1.00 73.88 201 LEU A C 1
ATOM 1537 O O . LEU A 1 201 ? 7.263 -3.676 -16.646 1.00 73.88 201 LEU A O 1
ATOM 1541 N N . LEU A 1 202 ? 8.644 -1.884 -16.687 1.00 83.12 202 LEU A N 1
ATOM 1542 C CA . LEU A 1 202 ? 9.890 -2.626 -16.442 1.00 83.12 202 LEU A CA 1
ATOM 1543 C C . LEU A 1 202 ? 9.883 -3.401 -15.118 1.00 83.12 202 LEU A C 1
ATOM 1545 O O . LEU A 1 202 ? 10.594 -4.393 -14.996 1.00 83.12 202 LEU A O 1
ATOM 1549 N N . PHE A 1 203 ? 9.081 -2.992 -14.132 1.00 77.62 203 PHE A N 1
ATOM 1550 C CA . PHE A 1 203 ? 8.902 -3.758 -12.900 1.00 77.62 203 PHE A CA 1
ATOM 1551 C C . PHE A 1 203 ? 7.690 -4.693 -12.975 1.00 77.62 203 PHE A C 1
ATOM 1553 O O . PHE A 1 203 ? 7.799 -5.889 -12.700 1.00 77.62 203 PHE A O 1
ATOM 1560 N N . GLN A 1 204 ? 6.516 -4.165 -13.334 1.00 70.31 204 GLN A N 1
ATOM 1561 C CA . GLN A 1 204 ? 5.254 -4.894 -13.191 1.00 70.31 204 GLN A CA 1
ATOM 1562 C C . GLN A 1 204 ? 5.173 -6.134 -14.087 1.00 70.31 204 GLN A C 1
ATOM 1564 O O . GLN A 1 204 ? 4.724 -7.189 -13.627 1.00 70.31 204 GLN A O 1
ATOM 1569 N N . ALA A 1 205 ? 5.590 -6.023 -15.354 1.00 81.56 205 ALA A N 1
ATOM 1570 C CA . ALA A 1 205 ? 5.503 -7.136 -16.294 1.00 81.56 205 ALA A CA 1
ATOM 1571 C C . ALA A 1 205 ? 6.495 -8.260 -15.944 1.00 81.56 205 ALA A C 1
ATOM 1573 O O . ALA A 1 205 ? 6.052 -9.408 -15.833 1.00 81.56 205 ALA A O 1
ATOM 1574 N N . PRO A 1 206 ? 7.784 -7.979 -15.664 1.00 87.25 206 PRO A N 1
ATOM 1575 C CA . PRO A 1 206 ? 8.718 -9.021 -15.254 1.00 87.25 206 PRO A CA 1
ATOM 1576 C C . PRO A 1 206 ? 8.375 -9.646 -13.911 1.00 87.25 206 PRO A C 1
ATOM 1578 O O . PRO A 1 206 ? 8.448 -10.864 -13.791 1.00 87.25 206 PRO A O 1
ATOM 1581 N N . PHE A 1 207 ? 7.925 -8.858 -12.928 1.00 78.88 207 PHE A N 1
ATOM 1582 C CA . PHE A 1 207 ? 7.452 -9.403 -11.657 1.00 78.88 207 PHE A CA 1
ATOM 1583 C C . PHE A 1 207 ? 6.355 -10.449 -11.896 1.00 78.88 207 PHE A C 1
ATOM 1585 O O . PHE A 1 207 ? 6.550 -11.614 -11.551 1.00 78.88 207 PHE A O 1
ATOM 1592 N N . LYS A 1 208 ? 5.261 -10.082 -12.587 1.00 74.06 208 LYS A N 1
ATOM 1593 C CA . LYS A 1 208 ? 4.161 -11.008 -12.937 1.00 74.06 208 LYS A CA 1
ATOM 1594 C C . LYS A 1 208 ? 4.633 -12.235 -13.713 1.00 74.06 208 LYS A C 1
ATOM 1596 O O . LYS A 1 208 ? 4.184 -13.348 -13.468 1.00 74.06 208 LYS A O 1
ATOM 1601 N N . ALA A 1 209 ? 5.553 -12.056 -14.649 1.00 81.75 209 ALA A N 1
ATOM 1602 C CA . ALA A 1 209 ? 6.097 -13.167 -15.412 1.00 81.75 209 ALA A CA 1
ATOM 1603 C C . ALA A 1 209 ? 6.926 -14.130 -14.543 1.00 81.75 209 ALA A C 1
ATOM 1605 O O . ALA A 1 209 ? 6.818 -15.344 -14.707 1.00 81.75 209 ALA A O 1
ATOM 1606 N N . GLY A 1 210 ? 7.680 -13.617 -13.567 1.00 83.62 210 GLY A N 1
ATOM 1607 C CA . GLY A 1 210 ? 8.361 -14.438 -12.565 1.00 83.62 210 GLY A CA 1
ATOM 1608 C C . GLY A 1 210 ? 7.385 -15.270 -11.728 1.00 83.62 210 GLY A C 1
ATOM 1609 O O . GLY A 1 210 ? 7.674 -16.410 -11.372 1.00 83.62 210 GLY A O 1
ATOM 1610 N N . LEU A 1 211 ? 6.184 -14.746 -11.491 1.00 70.44 211 LEU A N 1
ATOM 1611 C CA . LEU A 1 211 ? 5.124 -15.428 -10.744 1.00 70.44 211 LEU A CA 1
ATOM 1612 C C . LEU A 1 211 ? 4.510 -16.564 -11.559 1.00 70.44 211 LEU A C 1
ATOM 1614 O O . LEU A 1 211 ? 4.336 -17.671 -11.049 1.00 70.44 211 LEU A O 1
ATOM 1618 N N . LEU A 1 212 ? 4.293 -16.338 -12.858 1.00 74.88 212 LEU A N 1
ATOM 1619 C CA . LEU A 1 212 ? 3.903 -17.390 -13.801 1.00 74.88 212 LEU A CA 1
ATOM 1620 C C . LEU A 1 212 ? 4.956 -18.505 -13.881 1.00 74.88 212 LEU A C 1
ATOM 1622 O O . LEU A 1 212 ? 4.601 -19.683 -13.932 1.00 74.88 212 LEU A O 1
ATOM 1626 N N . VAL A 1 213 ? 6.242 -18.153 -13.852 1.00 84.75 213 VAL A N 1
ATOM 1627 C CA . VAL A 1 213 ? 7.344 -19.125 -13.811 1.00 84.75 213 VAL A CA 1
ATOM 1628 C C . VAL A 1 213 ? 7.335 -19.919 -12.506 1.00 84.75 213 VAL A C 1
ATOM 1630 O O . VAL A 1 213 ? 7.394 -21.146 -12.547 1.00 84.75 213 VAL A O 1
ATOM 1633 N N . SER A 1 214 ? 7.176 -19.256 -11.358 1.00 79.88 214 SER A N 1
ATOM 1634 C CA . SER A 1 214 ? 7.075 -19.933 -10.056 1.00 79.88 214 SER A CA 1
ATOM 1635 C C . SER A 1 214 ? 5.863 -20.870 -9.976 1.00 79.88 214 SER A C 1
ATOM 1637 O O . SER A 1 214 ? 5.927 -21.954 -9.397 1.00 79.88 214 SER A O 1
ATOM 1639 N N . ALA A 1 215 ? 4.766 -20.508 -10.647 1.00 73.25 215 ALA A N 1
ATOM 1640 C CA . ALA A 1 215 ? 3.578 -21.343 -10.795 1.00 73.25 215 ALA A CA 1
ATOM 1641 C C . ALA A 1 215 ? 3.734 -22.489 -11.822 1.00 73.25 215 ALA A C 1
ATOM 1643 O O . ALA A 1 215 ? 2.782 -23.241 -12.043 1.00 73.25 215 ALA A O 1
ATOM 1644 N N . GLY A 1 216 ? 4.899 -22.632 -12.466 1.00 79.62 216 GLY A N 1
ATOM 1645 C CA . GLY A 1 216 ? 5.170 -23.655 -13.480 1.00 79.62 216 GLY A CA 1
ATOM 1646 C C . GLY A 1 216 ? 4.437 -23.437 -14.808 1.00 79.62 216 GLY A C 1
ATOM 1647 O O . GLY A 1 216 ? 4.315 -24.368 -15.602 1.00 79.62 216 GLY A O 1
ATOM 1648 N N . VAL A 1 217 ? 3.919 -22.229 -15.054 1.00 78.19 217 VAL A N 1
ATOM 1649 C CA . VAL A 1 217 ? 3.177 -21.875 -16.277 1.00 78.19 217 VAL A CA 1
ATOM 1650 C C . VAL A 1 217 ? 4.125 -21.573 -17.439 1.00 78.19 217 VAL A C 1
ATOM 1652 O O . VAL A 1 217 ? 3.768 -21.799 -18.594 1.00 78.19 217 VAL A O 1
ATOM 1655 N N . ALA A 1 218 ? 5.331 -21.086 -17.147 1.00 83.62 218 ALA A N 1
ATOM 1656 C CA . ALA A 1 218 ? 6.337 -20.729 -18.141 1.00 83.62 218 ALA A CA 1
ATOM 1657 C C . ALA A 1 218 ? 7.748 -21.145 -17.694 1.00 83.62 218 ALA A C 1
ATOM 1659 O O . ALA A 1 218 ? 8.001 -21.365 -16.510 1.00 83.62 218 ALA A O 1
ATOM 1660 N N . GLY A 1 219 ? 8.674 -21.264 -18.649 1.00 90.12 219 GLY A N 1
ATOM 1661 C CA . GLY A 1 219 ? 10.078 -21.574 -18.369 1.00 90.12 219 GLY A CA 1
ATOM 1662 C C . GLY A 1 219 ? 10.869 -20.323 -17.987 1.00 90.12 219 GLY A C 1
ATOM 1663 O O . GLY A 1 219 ? 10.772 -19.307 -18.672 1.00 90.12 219 GLY A O 1
ATOM 1664 N N . GLU A 1 220 ? 11.679 -20.408 -16.931 1.00 93.00 220 GLU A N 1
ATOM 1665 C CA . GLU A 1 220 ? 12.416 -19.271 -16.359 1.00 93.00 220 GLU A CA 1
ATOM 1666 C C . GLU A 1 220 ? 13.300 -18.543 -17.382 1.00 93.00 220 GLU A C 1
ATOM 1668 O O . GLU A 1 220 ? 13.088 -17.366 -17.669 1.00 93.00 220 GLU A O 1
ATOM 1673 N N . THR A 1 221 ? 14.259 -19.256 -17.979 1.00 93.00 221 THR A N 1
ATOM 1674 C CA . THR A 1 221 ? 15.255 -18.659 -18.881 1.00 93.00 221 THR A CA 1
ATOM 1675 C C . THR A 1 221 ? 14.620 -18.040 -20.127 1.00 93.00 221 THR A C 1
ATOM 1677 O O . THR A 1 221 ? 15.001 -16.943 -20.530 1.00 93.00 221 THR A O 1
ATOM 1680 N N . GLY A 1 222 ? 13.640 -18.726 -20.729 1.00 93.25 222 GLY A N 1
ATOM 1681 C CA . GLY A 1 222 ? 12.942 -18.234 -21.920 1.00 93.25 222 GLY A CA 1
ATOM 1682 C C . GLY A 1 222 ? 12.142 -16.969 -21.625 1.00 93.25 222 GLY A C 1
ATOM 1683 O O . GLY A 1 222 ? 12.292 -15.969 -22.317 1.00 93.25 222 GLY A O 1
ATOM 1684 N N . THR A 1 223 ? 11.386 -16.979 -20.525 1.00 93.50 223 THR A N 1
ATOM 1685 C CA . THR A 1 223 ? 10.548 -15.842 -20.128 1.00 93.50 223 THR A CA 1
ATOM 1686 C C . THR A 1 223 ? 11.386 -14.600 -19.828 1.00 93.50 223 THR A C 1
ATOM 1688 O O . THR A 1 223 ? 11.063 -13.521 -20.317 1.00 93.50 223 THR A O 1
ATOM 1691 N N . LEU A 1 224 ? 12.486 -14.737 -19.075 1.00 96.50 224 LEU A N 1
ATOM 1692 C CA . LEU A 1 224 ? 13.381 -13.608 -18.799 1.00 96.50 224 LEU A CA 1
ATOM 1693 C C . LEU A 1 224 ? 14.006 -13.047 -20.082 1.00 96.50 224 LEU A C 1
ATOM 1695 O O . LEU A 1 224 ? 14.043 -11.833 -20.264 1.00 96.50 224 LEU A O 1
ATOM 1699 N N . THR A 1 225 ? 14.450 -13.924 -20.987 1.00 96.69 225 THR A N 1
ATOM 1700 C CA . THR A 1 225 ? 15.028 -13.513 -22.277 1.00 96.69 225 THR A CA 1
ATOM 1701 C C . THR A 1 225 ? 14.028 -12.702 -23.103 1.00 96.69 225 THR A C 1
ATOM 1703 O O . THR A 1 225 ? 14.379 -11.647 -23.632 1.00 96.69 225 THR A O 1
ATOM 1706 N N . ASP A 1 226 ? 12.776 -13.157 -23.174 1.00 94.56 226 ASP A N 1
ATOM 1707 C CA . ASP A 1 226 ? 11.722 -12.481 -23.933 1.00 94.56 226 ASP A CA 1
ATOM 1708 C C . ASP A 1 226 ? 11.352 -11.123 -23.321 1.00 94.56 226 ASP A C 1
ATOM 1710 O O . ASP A 1 226 ? 11.161 -10.151 -24.053 1.00 94.56 226 ASP A O 1
ATOM 1714 N N . LEU A 1 227 ? 11.302 -11.024 -21.988 1.00 94.25 227 LEU A N 1
ATOM 1715 C CA . LEU A 1 227 ? 11.035 -9.765 -21.285 1.00 94.25 227 LEU A CA 1
ATOM 1716 C C . LEU A 1 227 ? 12.118 -8.720 -21.540 1.00 94.25 227 LEU A C 1
ATOM 1718 O O . LEU A 1 227 ? 11.790 -7.578 -21.852 1.00 94.25 227 LEU A O 1
ATOM 1722 N N . LEU A 1 228 ? 13.392 -9.105 -21.439 1.00 96.19 228 LEU A N 1
ATOM 1723 C CA . LEU A 1 228 ? 14.522 -8.211 -21.708 1.00 96.19 228 LEU A CA 1
ATOM 1724 C C . LEU A 1 228 ? 14.515 -7.749 -23.170 1.00 96.19 228 LEU A C 1
ATOM 1726 O O . LEU A 1 228 ? 14.637 -6.560 -23.462 1.00 96.19 228 LEU A O 1
ATOM 1730 N N . ALA A 1 229 ? 14.279 -8.674 -24.106 1.00 94.19 229 ALA A N 1
ATOM 1731 C CA . ALA A 1 229 ? 14.179 -8.347 -25.524 1.00 94.19 229 ALA A CA 1
ATOM 1732 C C . ALA A 1 229 ? 12.995 -7.417 -25.842 1.00 94.19 229 ALA A C 1
ATOM 1734 O O . ALA A 1 229 ? 13.110 -6.570 -26.731 1.00 94.19 229 ALA A O 1
ATOM 1735 N N . ALA A 1 230 ? 11.863 -7.576 -25.149 1.00 91.94 230 ALA A N 1
ATOM 1736 C CA . ALA A 1 230 ? 10.704 -6.700 -25.286 1.00 91.94 230 ALA A CA 1
ATOM 1737 C C . ALA A 1 230 ? 10.967 -5.312 -24.684 1.00 91.94 230 ALA A C 1
ATOM 1739 O O . ALA A 1 230 ? 10.634 -4.310 -25.316 1.00 91.94 230 ALA A O 1
ATOM 1740 N N . ALA A 1 231 ? 11.605 -5.248 -23.513 1.00 91.06 231 ALA A N 1
ATOM 1741 C CA . ALA A 1 231 ? 11.950 -4.005 -22.834 1.00 91.06 231 ALA A CA 1
ATOM 1742 C C . ALA A 1 231 ? 12.880 -3.123 -23.685 1.00 91.06 231 ALA A C 1
ATOM 1744 O O . ALA A 1 231 ? 12.550 -1.967 -23.933 1.00 91.06 231 ALA A O 1
ATOM 1745 N N . HIS A 1 232 ? 13.963 -3.682 -24.237 1.00 93.25 232 HIS A N 1
ATOM 1746 C CA . HIS A 1 232 ? 14.891 -2.943 -25.110 1.00 93.25 232 HIS A CA 1
ATOM 1747 C C . HIS A 1 232 ? 14.265 -2.433 -26.417 1.00 93.25 232 HIS A C 1
ATOM 1749 O O . HIS A 1 232 ? 14.788 -1.519 -27.050 1.00 93.25 232 HIS A O 1
ATOM 1755 N N . LYS A 1 233 ? 13.155 -3.031 -26.863 1.00 90.25 233 LYS A N 1
ATOM 1756 C CA . LYS A 1 233 ? 12.451 -2.636 -28.096 1.00 90.25 233 LYS A CA 1
ATOM 1757 C C . LYS A 1 233 ? 11.253 -1.727 -27.837 1.00 90.25 233 LYS A C 1
ATOM 1759 O O . LYS A 1 233 ? 10.567 -1.358 -28.792 1.00 90.25 233 LYS A O 1
ATOM 1764 N N . HIS A 1 234 ? 10.954 -1.415 -26.579 1.00 85.50 234 HIS A N 1
ATOM 1765 C CA . HIS A 1 234 ? 9.763 -0.656 -26.238 1.00 85.50 234 HIS A CA 1
ATOM 1766 C C . HIS A 1 234 ? 9.893 0.798 -26.729 1.00 85.50 234 HIS A C 1
ATOM 1768 O O . HIS A 1 234 ? 10.918 1.434 -26.480 1.00 85.50 234 HIS A O 1
ATOM 1774 N N . PRO A 1 235 ? 8.874 1.354 -27.411 1.00 81.56 235 PRO A N 1
ATOM 1775 C CA . PRO A 1 235 ? 8.960 2.680 -28.033 1.00 81.56 235 PRO A CA 1
ATOM 1776 C C . PRO A 1 235 ? 9.206 3.814 -27.028 1.00 81.56 235 PRO A C 1
ATOM 1778 O O . PRO A 1 235 ? 9.869 4.792 -27.359 1.00 81.56 235 PRO A O 1
ATOM 1781 N N . ASP A 1 236 ? 8.730 3.651 -25.794 1.00 78.00 236 ASP A N 1
ATOM 1782 C CA . ASP A 1 236 ? 8.859 4.643 -24.719 1.00 78.00 236 ASP A CA 1
ATOM 1783 C C . ASP A 1 236 ? 10.160 4.499 -23.894 1.00 78.00 236 ASP A C 1
ATOM 1785 O O . ASP A 1 236 ? 10.280 5.067 -22.810 1.00 78.00 236 ASP A O 1
ATOM 1789 N N . GLY A 1 237 ? 11.136 3.716 -24.378 1.00 69.50 237 GLY A N 1
ATOM 1790 C CA . GLY A 1 237 ? 12.350 3.361 -23.633 1.00 69.50 237 GLY A CA 1
ATOM 1791 C C . GLY A 1 237 ? 13.500 4.366 -23.642 1.00 69.50 237 GLY A C 1
ATOM 1792 O O . GLY A 1 237 ? 14.472 4.169 -22.920 1.00 69.50 237 GLY A O 1
ATOM 1793 N N . GLY A 1 238 ? 13.397 5.445 -24.423 1.00 66.94 238 GLY A N 1
ATOM 1794 C CA . GLY A 1 238 ? 14.534 6.299 -24.800 1.00 66.94 238 GLY A CA 1
ATOM 1795 C C . GLY A 1 238 ? 15.327 6.960 -23.661 1.00 66.94 238 GLY A C 1
ATOM 1796 O O . GLY A 1 238 ? 16.485 7.309 -23.875 1.00 66.94 238 GLY A O 1
ATOM 1797 N N . ASP A 1 239 ? 14.745 7.095 -22.466 1.00 74.94 239 ASP A N 1
ATOM 1798 C CA . ASP A 1 239 ? 15.363 7.774 -21.314 1.00 74.94 239 ASP A CA 1
ATOM 1799 C C . ASP A 1 239 ? 15.924 6.810 -20.243 1.00 74.94 239 ASP A C 1
ATOM 1801 O O . ASP A 1 239 ? 16.315 7.238 -19.148 1.00 74.94 239 ASP A O 1
ATOM 1805 N N . VAL A 1 240 ? 15.930 5.498 -20.502 1.00 80.56 240 VAL A N 1
ATOM 1806 C CA . VAL A 1 240 ? 16.475 4.473 -19.594 1.00 80.56 240 VAL A CA 1
ATOM 1807 C C . VAL A 1 240 ? 17.589 3.725 -20.314 1.00 80.56 240 VAL A C 1
ATOM 1809 O O . VAL A 1 240 ? 17.376 3.227 -21.413 1.00 80.56 240 VAL A O 1
ATOM 1812 N N . ASP A 1 241 ? 18.779 3.649 -19.717 1.00 90.06 241 ASP A N 1
ATOM 1813 C CA . ASP A 1 241 ? 19.877 2.892 -20.314 1.00 90.06 241 ASP A CA 1
ATOM 1814 C C . ASP A 1 241 ? 19.644 1.372 -20.225 1.00 90.06 241 ASP A C 1
ATOM 1816 O O . ASP A 1 241 ? 19.010 0.881 -19.289 1.00 90.06 241 ASP A O 1
ATOM 1820 N N . ASP A 1 242 ? 20.186 0.625 -21.191 1.00 91.62 242 ASP A N 1
ATOM 1821 C CA . ASP A 1 242 ? 20.009 -0.832 -21.298 1.00 91.62 242 ASP A CA 1
ATOM 1822 C C . ASP A 1 242 ? 20.484 -1.586 -20.042 1.00 91.62 242 ASP A C 1
ATOM 1824 O O . ASP A 1 242 ? 19.899 -2.593 -19.654 1.00 91.62 242 ASP A O 1
ATOM 1828 N N . THR A 1 243 ? 21.518 -1.090 -19.348 1.00 92.75 243 THR A N 1
ATOM 1829 C CA . THR A 1 243 ? 22.024 -1.751 -18.130 1.00 92.75 243 THR A CA 1
ATOM 1830 C C . THR A 1 243 ? 21.029 -1.619 -16.979 1.00 92.75 243 THR A C 1
ATOM 1832 O O . THR A 1 243 ? 20.815 -2.567 -16.220 1.00 92.75 243 THR A O 1
ATOM 1835 N N . GLU A 1 244 ? 20.396 -0.457 -16.851 1.00 88.12 244 GLU A N 1
ATOM 1836 C CA . GLU A 1 244 ? 19.340 -0.218 -15.877 1.00 88.12 244 GLU A CA 1
ATOM 1837 C C . GLU A 1 244 ? 18.059 -0.991 -16.225 1.00 88.12 244 GLU A C 1
ATOM 1839 O O . GLU A 1 244 ? 17.421 -1.537 -15.321 1.00 88.12 244 GLU A O 1
ATOM 1844 N N . ILE A 1 245 ? 17.715 -1.118 -17.514 1.00 92.06 245 ILE A N 1
ATOM 1845 C CA . ILE A 1 245 ? 16.624 -1.993 -17.977 1.00 92.06 245 ILE A CA 1
ATOM 1846 C C . ILE A 1 245 ? 16.884 -3.438 -17.540 1.00 92.06 245 ILE A C 1
ATOM 1848 O O . ILE A 1 245 ? 16.046 -4.026 -16.848 1.00 92.06 245 ILE A O 1
ATOM 1852 N N . ASP A 1 246 ? 18.054 -3.986 -17.879 1.00 95.12 246 ASP A N 1
ATOM 1853 C CA . ASP A 1 246 ? 18.447 -5.354 -17.535 1.00 95.12 246 ASP A CA 1
ATOM 1854 C C . ASP A 1 246 ? 18.352 -5.607 -16.028 1.00 95.12 246 ASP A C 1
ATOM 1856 O O . ASP A 1 246 ? 17.817 -6.633 -15.584 1.00 95.12 246 ASP A O 1
ATOM 1860 N N . ARG A 1 247 ? 18.840 -4.648 -15.233 1.00 93.12 247 ARG A N 1
ATOM 1861 C CA . ARG A 1 247 ? 18.824 -4.712 -13.772 1.00 93.12 247 ARG A CA 1
ATOM 1862 C C . ARG A 1 247 ? 17.397 -4.741 -13.228 1.00 93.12 247 ARG A C 1
ATOM 1864 O O . ARG A 1 247 ? 17.066 -5.655 -12.472 1.00 93.12 247 ARG A O 1
ATOM 1871 N N . ILE A 1 248 ? 16.551 -3.778 -13.608 1.00 85.38 248 ILE A N 1
ATOM 1872 C CA . ILE A 1 248 ? 15.171 -3.674 -13.106 1.00 85.38 248 ILE A CA 1
ATOM 1873 C C . ILE A 1 248 ? 14.373 -4.923 -13.487 1.00 85.38 248 ILE A C 1
ATOM 1875 O O . ILE A 1 248 ? 13.737 -5.528 -12.620 1.00 85.38 248 ILE A O 1
ATOM 1879 N N . VAL A 1 249 ? 14.438 -5.338 -14.756 1.00 92.38 249 VAL A N 1
ATOM 1880 C CA . VAL A 1 249 ? 13.694 -6.495 -15.272 1.00 92.38 249 VAL A CA 1
ATOM 1881 C C . VAL A 1 249 ? 14.119 -7.771 -14.550 1.00 92.38 249 VAL A C 1
ATOM 1883 O O . VAL A 1 249 ? 13.265 -8.515 -14.066 1.00 92.38 249 VAL A O 1
ATOM 1886 N N . SER A 1 250 ? 15.426 -8.011 -14.415 1.00 94.19 250 SER A N 1
ATOM 1887 C CA . SER A 1 250 ? 15.952 -9.221 -13.770 1.00 94.19 250 SER A CA 1
ATOM 1888 C C . SER A 1 250 ? 15.646 -9.262 -12.272 1.00 94.19 250 SER A C 1
ATOM 1890 O O . SER A 1 250 ? 15.258 -10.307 -11.744 1.00 94.19 250 SER A O 1
ATOM 1892 N N . GLU A 1 251 ? 15.785 -8.134 -11.570 1.00 88.38 251 GLU A N 1
ATOM 1893 C CA . GLU A 1 251 ? 15.450 -8.039 -10.146 1.00 88.38 251 GLU A CA 1
ATOM 1894 C C . GLU A 1 251 ? 13.956 -8.258 -9.902 1.00 88.38 251 GLU A C 1
ATOM 1896 O O . GLU A 1 251 ? 13.590 -9.020 -9.001 1.00 88.38 251 GLU A O 1
ATOM 1901 N N . ALA A 1 252 ? 13.098 -7.617 -10.701 1.00 81.00 252 ALA A N 1
ATOM 1902 C CA . ALA A 1 252 ? 11.650 -7.747 -10.608 1.00 81.00 252 ALA A CA 1
ATOM 1903 C C . ALA A 1 252 ? 11.197 -9.177 -10.928 1.00 81.00 252 ALA A C 1
ATOM 1905 O O . ALA A 1 252 ? 10.443 -9.764 -10.152 1.00 81.00 252 ALA A O 1
ATOM 1906 N N . PHE A 1 253 ? 11.718 -9.774 -12.001 1.00 89.88 253 PHE A N 1
ATOM 1907 C CA . PHE A 1 253 ? 11.445 -11.161 -12.378 1.00 89.88 253 PHE A CA 1
ATOM 1908 C C . PHE A 1 253 ? 11.889 -12.153 -11.301 1.00 89.88 253 PHE A C 1
ATOM 1910 O O . PHE A 1 253 ? 11.098 -12.980 -10.847 1.00 89.88 253 PHE A O 1
ATOM 1917 N N . GLY A 1 254 ? 13.122 -12.021 -10.807 1.00 88.56 254 GLY A N 1
ATOM 1918 C CA . GLY A 1 254 ? 13.634 -12.863 -9.729 1.00 88.56 254 GLY A CA 1
ATOM 1919 C C . GLY A 1 254 ? 12.858 -12.694 -8.418 1.00 88.56 254 GLY A C 1
ATOM 1920 O O . GLY A 1 254 ? 12.674 -13.668 -7.688 1.00 88.56 254 GLY A O 1
ATOM 1921 N N . ARG A 1 255 ? 12.379 -11.479 -8.114 1.00 78.88 255 ARG A N 1
ATOM 1922 C CA . ARG A 1 255 ? 11.449 -11.235 -6.998 1.00 78.88 255 ARG A CA 1
ATOM 1923 C C . ARG A 1 255 ? 10.128 -11.962 -7.212 1.00 78.88 255 ARG A C 1
ATOM 1925 O O . ARG A 1 255 ? 9.689 -12.640 -6.298 1.00 78.88 255 ARG A O 1
ATOM 1932 N N . GLY A 1 256 ? 9.543 -11.892 -8.406 1.00 76.06 256 GLY A N 1
ATOM 1933 C CA . GLY A 1 256 ? 8.338 -12.655 -8.736 1.00 76.06 256 GLY A CA 1
ATOM 1934 C C . GLY A 1 256 ? 8.515 -14.164 -8.527 1.00 76.06 256 GLY A C 1
ATOM 1935 O O . GLY A 1 256 ? 7.631 -14.825 -7.997 1.00 76.06 256 GLY A O 1
ATOM 1936 N N . ILE A 1 257 ? 9.686 -14.716 -8.863 1.00 83.62 257 ILE A N 1
ATOM 1937 C CA . ILE A 1 257 ? 9.973 -16.143 -8.647 1.00 83.62 257 ILE A CA 1
ATOM 1938 C C . ILE A 1 257 ? 10.062 -16.494 -7.158 1.00 83.62 257 ILE A C 1
ATOM 1940 O O . ILE A 1 257 ? 9.443 -17.467 -6.719 1.00 83.62 257 ILE A O 1
ATOM 1944 N N . ARG A 1 258 ? 10.863 -15.729 -6.399 1.00 80.44 258 ARG A N 1
ATOM 1945 C CA . ARG A 1 258 ? 11.159 -15.993 -4.978 1.00 80.44 258 ARG A CA 1
ATOM 1946 C C . ARG A 1 258 ? 9.984 -15.694 -4.063 1.00 80.44 258 ARG A C 1
ATOM 1948 O O . ARG A 1 258 ? 9.760 -16.421 -3.103 1.00 80.44 258 ARG A O 1
ATOM 1955 N N . ASP A 1 259 ? 9.257 -14.633 -4.372 1.00 65.69 259 ASP A N 1
ATOM 1956 C CA . ASP A 1 259 ? 8.171 -14.120 -3.558 1.00 65.69 259 ASP A CA 1
ATOM 1957 C C . ASP A 1 259 ? 6.829 -14.503 -4.199 1.00 65.69 259 ASP A C 1
ATOM 1959 O O . ASP A 1 259 ? 5.954 -13.660 -4.392 1.00 65.69 259 ASP A O 1
ATOM 1963 N N . CYS A 1 260 ? 6.663 -15.776 -4.578 1.00 52.12 260 CYS A N 1
ATOM 1964 C CA . CYS A 1 260 ? 5.485 -16.237 -5.323 1.00 52.12 260 CYS A CA 1
ATOM 1965 C C . CYS A 1 260 ? 4.160 -16.155 -4.560 1.00 52.12 260 CYS A C 1
ATOM 1967 O O . CYS A 1 260 ? 3.085 -16.104 -5.153 1.00 52.12 260 CYS A O 1
ATOM 1969 N N . ASP A 1 261 ? 4.265 -16.001 -3.249 1.00 46.03 261 ASP A N 1
ATOM 1970 C CA . ASP A 1 261 ? 3.191 -15.670 -2.322 1.00 46.03 261 ASP A CA 1
ATOM 1971 C C . ASP A 1 261 ? 2.678 -14.218 -2.465 1.00 46.03 261 ASP A C 1
ATOM 1973 O O . ASP A 1 261 ? 1.701 -13.825 -1.828 1.00 46.03 261 ASP A O 1
ATOM 1977 N N . LEU A 1 262 ? 3.330 -13.381 -3.283 1.00 43.34 262 LEU A N 1
ATOM 1978 C CA . LEU A 1 262 ? 2.969 -11.977 -3.489 1.00 43.34 262 LEU A CA 1
ATOM 1979 C C . LEU A 1 262 ? 2.032 -11.734 -4.688 1.00 43.34 262 LEU A C 1
ATOM 1981 O O . LEU A 1 262 ? 1.606 -10.589 -4.856 1.00 43.34 262 LEU A O 1
ATOM 1985 N N . ASP A 1 263 ? 1.660 -12.734 -5.491 1.00 44.28 263 ASP A N 1
ATOM 1986 C CA . ASP A 1 263 ? 0.759 -12.563 -6.654 1.00 44.28 263 ASP A CA 1
ATOM 1987 C C . ASP A 1 263 ? -0.466 -13.445 -6.598 1.00 44.28 263 ASP A C 1
ATOM 1989 O O . ASP A 1 263 ? -0.727 -14.216 -7.509 1.00 44.28 263 ASP A O 1
ATOM 1993 N N . VAL A 1 264 ? -1.279 -13.264 -5.559 1.00 38.25 264 VAL A N 1
ATOM 1994 C CA . VAL A 1 264 ? -2.534 -14.004 -5.405 1.00 38.25 264 VAL A CA 1
ATOM 1995 C C . VAL A 1 264 ? -2.248 -15.451 -4.968 1.00 38.25 264 VAL A C 1
ATOM 1997 O O . VAL A 1 264 ? -1.894 -16.316 -5.764 1.00 38.25 264 VAL A O 1
ATOM 2000 N N . PHE A 1 265 ? -2.432 -15.765 -3.681 1.00 33.53 265 PHE A N 1
ATOM 2001 C CA . PHE A 1 265 ? -2.498 -17.166 -3.255 1.00 33.53 265 PHE A CA 1
ATOM 2002 C C . PHE A 1 265 ? -3.670 -17.843 -3.984 1.00 33.53 265 PHE A C 1
ATOM 2004 O O . PHE A 1 265 ? -4.823 -17.549 -3.692 1.00 33.53 265 PHE A O 1
ATOM 2011 N N . ARG A 1 266 ? -3.353 -18.697 -4.968 1.00 31.58 266 ARG A N 1
ATOM 2012 C CA . ARG A 1 266 ? -4.200 -19.717 -5.618 1.00 31.58 266 ARG A CA 1
ATOM 2013 C C . ARG A 1 266 ? -5.710 -19.601 -5.342 1.00 31.58 266 ARG A C 1
ATOM 2015 O O . ARG A 1 266 ? -6.202 -20.187 -4.382 1.00 31.58 266 ARG A O 1
ATOM 2022 N N . ILE A 1 267 ? -6.466 -19.038 -6.284 1.00 28.42 267 ILE A N 1
ATOM 2023 C CA . ILE A 1 267 ? -7.769 -19.648 -6.582 1.00 28.42 267 ILE A CA 1
ATOM 2024 C C . ILE A 1 267 ? -7.450 -20.921 -7.363 1.00 28.42 267 ILE A C 1
ATOM 2026 O O . ILE A 1 267 ? -6.738 -20.891 -8.372 1.00 28.42 267 ILE A O 1
ATOM 2030 N N . SER A 1 268 ? -7.900 -22.061 -6.852 1.00 33.94 268 SER A N 1
ATOM 2031 C CA . SER A 1 268 ? -7.789 -23.329 -7.559 1.00 33.94 268 SER A CA 1
ATOM 2032 C C . SER A 1 268 ? -8.484 -23.201 -8.916 1.00 33.94 268 SER A C 1
ATOM 2034 O O . SER A 1 268 ? -9.621 -22.747 -8.995 1.00 33.94 268 SER A O 1
ATOM 2036 N N . ARG A 1 269 ? -7.853 -23.663 -10.005 1.00 33.09 269 ARG A N 1
ATOM 2037 C CA . ARG A 1 269 ? -8.519 -23.771 -11.322 1.00 33.09 269 ARG A CA 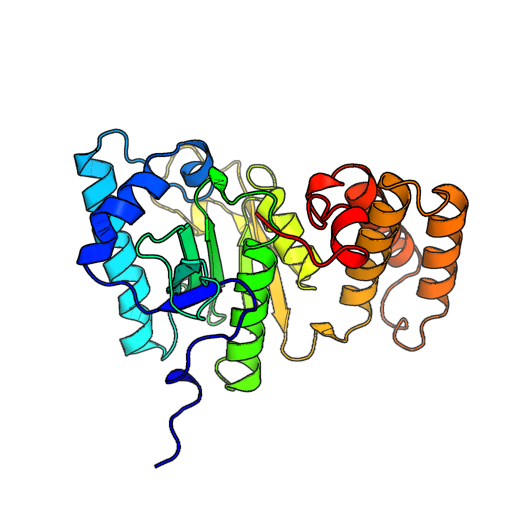1
ATOM 2038 C C . ARG A 1 269 ? -9.789 -24.644 -11.289 1.00 33.09 269 ARG A C 1
ATOM 2040 O O . ARG A 1 269 ? -10.531 -24.637 -12.266 1.00 33.09 269 ARG A O 1
ATOM 2047 N N . LEU A 1 27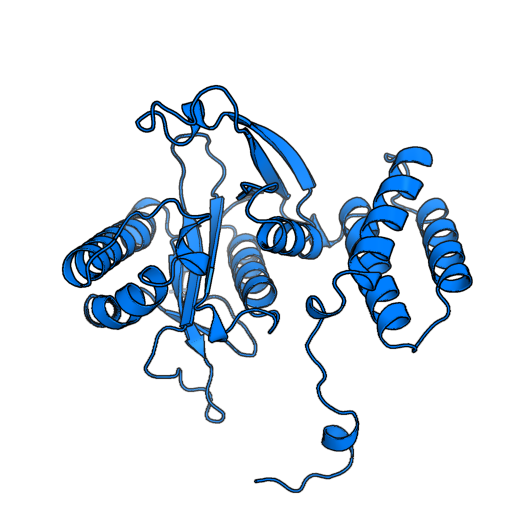0 ? -10.043 -25.379 -10.202 1.00 36.56 270 LEU A N 1
ATOM 2048 C CA . LEU A 1 270 ? -11.275 -26.147 -10.005 1.00 36.56 270 LEU A CA 1
ATOM 2049 C C . LEU A 1 270 ? -12.508 -25.260 -9.742 1.00 36.56 270 LEU A C 1
ATOM 2051 O O . LEU A 1 270 ? -13.611 -25.686 -10.065 1.00 36.56 270 LEU A O 1
ATOM 2055 N N . ASP A 1 271 ? -12.341 -24.011 -9.292 1.00 36.19 271 ASP A N 1
ATOM 2056 C CA . ASP A 1 271 ? -13.472 -23.141 -8.915 1.00 36.19 271 ASP A CA 1
ATOM 2057 C C . ASP A 1 271 ? -14.098 -22.376 -10.100 1.00 36.19 271 ASP A C 1
ATOM 2059 O O . ASP A 1 271 ? -15.075 -21.649 -9.938 1.00 36.19 271 ASP A O 1
ATOM 2063 N N . TRP A 1 272 ? -13.566 -22.537 -11.318 1.00 33.84 272 TRP A N 1
ATOM 2064 C CA . TRP A 1 272 ? -14.140 -21.943 -12.538 1.00 33.84 272 TRP A CA 1
ATOM 2065 C C . TRP A 1 272 ? -15.041 -22.898 -13.327 1.00 33.84 272 TRP A C 1
ATOM 2067 O O . TRP A 1 272 ? -15.840 -22.447 -14.147 1.00 33.84 272 TRP A O 1
ATOM 2077 N N . ALA A 1 273 ? -14.913 -24.210 -13.117 1.00 30.09 273 ALA A N 1
ATOM 2078 C CA . ALA A 1 273 ? -15.614 -25.206 -13.928 1.00 30.09 273 ALA A CA 1
ATOM 2079 C C . ALA A 1 273 ? -16.889 -25.746 -13.267 1.00 30.09 273 ALA A C 1
ATOM 2081 O O . ALA A 1 273 ? -17.777 -26.232 -13.967 1.00 30.09 273 ALA A O 1
ATOM 2082 N N . GLU A 1 274 ? -17.019 -25.643 -11.944 1.00 30.20 274 GLU A N 1
ATOM 2083 C CA . GLU A 1 274 ? -18.157 -26.216 -11.232 1.00 30.20 274 GLU A CA 1
ATOM 2084 C C . GLU A 1 274 ? -18.806 -25.180 -10.320 1.00 30.20 274 GLU A C 1
ATOM 2086 O O . GLU A 1 274 ? -18.436 -25.002 -9.166 1.00 30.20 274 GLU A O 1
ATOM 2091 N N . GLY A 1 275 ? -19.842 -24.518 -10.836 1.00 33.47 275 GLY A N 1
ATOM 2092 C CA . GLY A 1 275 ? -20.819 -23.821 -10.007 1.00 33.47 275 GLY A CA 1
ATOM 2093 C C . GLY A 1 275 ? -21.562 -24.799 -9.090 1.00 33.47 275 GLY A C 1
ATOM 2094 O O . GLY A 1 275 ? -22.693 -25.177 -9.393 1.00 33.47 275 GLY A O 1
ATOM 2095 N N . ARG A 1 276 ? -20.932 -25.224 -7.988 1.00 30.20 276 ARG A N 1
ATOM 2096 C CA . ARG A 1 276 ? -21.547 -25.927 -6.850 1.00 30.20 276 ARG A CA 1
ATOM 2097 C C . ARG A 1 276 ? -20.788 -25.556 -5.570 1.00 30.20 276 ARG A C 1
ATOM 2099 O O . ARG A 1 276 ? -19.611 -25.859 -5.445 1.00 30.20 276 ARG A O 1
ATOM 2106 N N . GLY A 1 277 ? -21.468 -24.863 -4.658 1.00 33.06 277 GLY A N 1
ATOM 2107 C CA . GLY A 1 277 ? -20.875 -24.308 -3.439 1.00 33.06 277 GLY A CA 1
ATOM 2108 C C . GLY A 1 277 ? -20.682 -25.284 -2.280 1.00 33.06 277 GLY A C 1
ATOM 2109 O O . GLY A 1 277 ? -21.097 -26.437 -2.368 1.00 33.06 277 GLY A O 1
ATOM 2110 N N . VAL A 1 278 ? -20.108 -24.750 -1.195 1.00 32.34 278 VAL A N 1
ATOM 2111 C CA . VAL A 1 278 ? -20.628 -24.715 0.192 1.00 32.34 278 VAL A CA 1
ATOM 2112 C C . VAL A 1 278 ? -20.137 -23.413 0.816 1.00 32.34 278 VAL A C 1
ATOM 2114 O O . VAL A 1 278 ? -18.946 -23.100 0.607 1.00 32.34 278 VAL A O 1
#

Organism: NCBI:txid2706882

Sequence (278 aa):
MSSKPSDLAPQADRLVFSRFTQTDAPAFACVLSDPEVTRSIMAKATTPEQCLECAQQRIAWHNSNWDTEGYGVWALREQLPDGSPSDTIIGWCGLTSTSHGPTPEILYGFARSHWGGGLATEAARATINWAFEGDICDNIDAVIFGVLNPGSSAVAGKLGMTRTGKMRFADFLPEQQLGRDVLDYEIWRLGKGACLDFRSLLFQAPFKAGLLVSAGVAGETGTLTDLLAAAHKHPDGGDVDDTEIDRIVSEAFGRGIRDCDLDVFRISRLDWAEGRGV

Radius of gyration: 19.91 Å; chains: 1; bounding box: 47×46×56 Å

InterPro domains:
  IPR000182 GNAT domain [PF13302] (14-162)
  IPR016181 Acyl-CoA N-acyltransferase [SSF55729] (12-169)
  IPR051531 N-acetyltransferase [PTHR43792] (11-190)

Foldseek 3Di:
DDDQLLVDAFDFDWKDWDQDDLVQLLLQLVQCCDCLQCVWVVQDDPDSVSSSVVSVVVSCQQPVCCVVQSWGKTFIFTQDPVRDGDPGGFWIWIWDQDPVDRAIEIDITGRPVCPLQCVRLRRHLSRVCSCLVSVSDFKYKYWGQCVSCVVVVVSLLLQLWDFPDKDAPCRVCVPDPPRRPPGITTITMDGRPNCVALSSCLQNVLLVLLLCVLVVNDPLVVSLVVSLVCSVPPPRNPPPDSVRSNVNSVVNNVCSNVPNSNPHDDPDPVVVPDPDDD